Protein 3PMS (pdb70)

Structure (mmCIF, N/CA/C/O backbone):
data_3PMS
#
_entry.id   3PMS
#
_cell.length_a   40.96
_cell.length_b   90.56
_cell.length_c   48.81
_cell.angle_alpha   90.000
_cell.angle_beta   112.300
_cell.angle_gamma   90.000
#
_symmetry.space_group_name_H-M   'P 1 21 1'
#
loop_
_entity.id
_entity.type
_entity.pdbx_description
1 polymer 'Peptide:N-glycosidase F'
2 non-polymer 'SULFATE ION'
3 non-polymer GLYCEROL
4 non-polymer 'ACETATE ION'
5 water water
#
loop_
_atom_site.group_PDB
_atom_site.id
_atom_site.type_symbol
_atom_site.label_atom_id
_atom_site.label_alt_id
_atom_site.label_comp_id
_atom_site.label_asym_id
_atom_site.label_entity_id
_atom_site.label_seq_id
_atom_site.pdbx_PDB_ins_code
_atom_site.Cartn_x
_atom_site.Cartn_y
_atom_site.Cartn_z
_atom_site.occupancy
_atom_site.B_iso_or_equiv
_atom_site.auth_seq_id
_atom_site.auth_comp_id
_atom_site.auth_asym_id
_atom_site.auth_atom_id
_atom_site.pdbx_PDB_model_num
ATOM 1 N N . ASP A 1 7 ? 10.767 21.501 -34.090 1.00 41.33 4 ASP A N 1
ATOM 2 C CA . ASP A 1 7 ? 11.439 20.262 -33.613 1.00 41.11 4 ASP A CA 1
ATOM 3 C C . ASP A 1 7 ? 10.406 19.131 -33.505 1.00 38.81 4 ASP A C 1
ATOM 4 O O . ASP A 1 7 ? 10.592 18.174 -32.742 1.00 41.11 4 ASP A O 1
ATOM 9 N N . ASN A 1 8 ? 9.308 19.302 -34.235 1.00 35.06 5 ASN A N 1
ATOM 10 C CA . ASN A 1 8 ? 8.277 18.277 -34.425 1.00 31.63 5 ASN A CA 1
ATOM 11 C C . ASN A 1 8 ? 7.256 18.227 -33.290 1.00 26.63 5 ASN A C 1
ATOM 12 O O . ASN A 1 8 ? 6.373 17.384 -33.342 1.00 22.52 5 ASN A O 1
ATOM 17 N N . THR A 1 9 ? 7.359 19.134 -32.308 1.00 23.77 6 THR A N 1
ATOM 18 C CA . THR A 1 9 ? 6.461 19.106 -31.118 1.00 22.06 6 THR A CA 1
ATOM 19 C C . THR A 1 9 ? 5.710 20.443 -30.980 1.00 22.27 6 THR A C 1
ATOM 20 O O . THR A 1 9 ? 6.273 21.550 -31.195 1.00 23.47 6 THR A O 1
ATOM 24 N N . VAL A 1 10 ? 4.424 20.353 -30.696 1.00 17.85 7 VAL A N 1
ATOM 25 C CA . VAL A 1 10 ? 3.610 21.516 -30.415 1.00 18.26 7 VAL A CA 1
ATOM 26 C C . VAL A 1 10 ? 3.101 21.334 -28.975 1.00 17.59 7 VAL A C 1
ATOM 27 O O . VAL A 1 10 ? 2.663 20.236 -28.579 1.00 18.50 7 VAL A O 1
ATOM 31 N N . ASN A 1 11 ? 3.076 22.416 -28.215 1.00 14.79 8 ASN A N 1
ATOM 32 C CA . ASN A 1 11 ? 2.587 22.410 -26.841 1.00 15.52 8 ASN A CA 1
ATOM 33 C C . ASN A 1 11 ? 1.290 23.186 -26.754 1.00 15.76 8 ASN A C 1
ATOM 34 O O . ASN A 1 11 ? 1.187 24.323 -27.232 1.00 17.20 8 ASN A O 1
ATOM 39 N N . ILE A 1 12 ? 0.272 22.559 -26.150 1.00 13.69 9 ILE A N 1
ATOM 40 C CA . ILE A 1 12 ? -1.031 23.171 -26.005 1.00 12.30 9 ILE A CA 1
ATOM 41 C C . ILE A 1 12 ? -1.301 23.370 -24.516 1.00 13.40 9 ILE A C 1
ATOM 42 O O . ILE A 1 12 ? -1.449 22.398 -23.763 1.00 13.19 9 ILE A O 1
ATOM 47 N N . LYS A 1 13 ? -1.401 24.623 -24.104 1.00 11.56 10 LYS A N 1
ATOM 48 C CA . LYS A 1 13 ? -1.809 24.960 -22.728 1.00 12.76 10 LYS A CA 1
ATOM 49 C C . LYS A 1 13 ? -3.303 24.898 -22.613 1.00 10.14 10 LYS A C 1
ATOM 50 O O . LYS A 1 13 ? -4.039 25.440 -23.466 1.00 13.18 10 LYS A O 1
ATOM 56 N N . THR A 1 14 ? -3.800 24.217 -21.584 1.00 9.90 11 THR A N 1
ATOM 57 C CA . THR A 1 14 ? -5.219 24.118 -21.351 1.00 9.46 11 THR A CA 1
ATOM 58 C C . THR A 1 14 ? -5.578 24.674 -20.005 1.00 11.93 11 THR A C 1
ATOM 59 O O . THR A 1 14 ? -5.334 25.849 -19.769 1.00 10.62 11 THR A O 1
ATOM 63 N N . PHE A 1 15 ? -5.993 23.847 -19.057 1.00 11.41 12 PHE A N 1
ATOM 64 C CA . PHE A 1 15 ? -6.380 24.387 -17.769 1.00 11.35 12 PHE A CA 1
ATOM 65 C C . PHE A 1 15 ? -5.208 25.158 -17.175 1.00 10.80 12 PHE A C 1
ATOM 66 O O . PHE A 1 15 ? -4.076 24.721 -17.265 1.00 10.99 12 PHE A O 1
ATOM 74 N N . ASP A 1 16 ? -5.493 26.302 -16.510 1.00 12.41 13 ASP A N 1
ATOM 75 C CA . 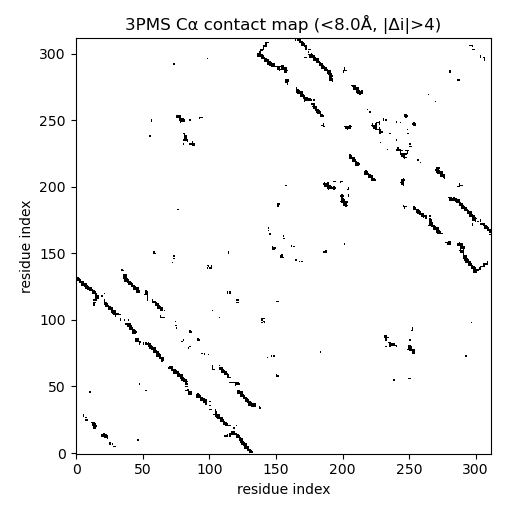ASP A 1 16 ? -4.431 27.111 -15.921 1.00 15.12 13 ASP A CA 1
ATOM 76 C C . ASP A 1 16 ? -4.963 27.687 -14.635 1.00 15.91 13 ASP A C 1
ATOM 77 O O . ASP A 1 16 ? -5.977 28.424 -14.614 1.00 17.14 13 ASP A O 1
ATOM 82 N N . LYS A 1 17 ? -4.367 27.213 -13.557 1.00 16.03 14 LYS A N 1
ATOM 83 C CA . LYS A 1 17 ? -4.769 27.586 -12.206 1.00 19.74 14 LYS A CA 1
ATOM 84 C C . LYS A 1 17 ? -6.251 27.312 -11.933 1.00 18.16 14 LYS A C 1
ATOM 85 O O . LYS A 1 17 ? -6.992 28.159 -11.392 1.00 19.33 14 LYS A O 1
ATOM 91 N N . VAL A 1 18 ? -6.743 26.150 -12.352 1.00 15.00 15 VAL A N 1
ATOM 92 C CA . VAL A 1 18 ? -8.126 25.798 -12.131 1.00 13.18 15 VAL A CA 1
ATOM 93 C C . VAL A 1 18 ? -8.244 25.091 -10.784 1.00 15.29 15 VAL A C 1
ATOM 94 O O . VAL A 1 18 ? -7.290 24.432 -10.338 1.00 14.37 15 VAL A O 1
ATOM 98 N N . LYS A 1 19 ? -9.325 25.335 -10.082 1.00 15.19 16 LYS A N 1
ATOM 99 C CA . LYS A 1 19 ? -9.470 24.793 -8.718 1.00 17.56 16 LYS A CA 1
ATOM 100 C C . LYS A 1 19 ? -10.612 23.767 -8.675 1.00 18.53 16 LYS A C 1
ATOM 101 O O . LYS A 1 19 ? -11.677 23.935 -9.306 1.00 23.77 16 LYS A O 1
ATOM 107 N N . ASN A 1 20 ? -10.323 22.611 -8.083 1.00 15.60 17 ASN A N 1
ATOM 108 C CA . ASN A 1 20 ? -11.325 21.656 -7.728 1.00 14.36 17 ASN A CA 1
ATOM 109 C C . ASN A 1 20 ? -11.441 21.683 -6.203 1.00 14.55 17 ASN A C 1
ATOM 110 O O . ASN A 1 20 ? -10.448 21.651 -5.516 1.00 16.18 17 ASN A O 1
ATOM 115 N N . ALA A 1 21 ? -12.634 21.948 -5.742 1.00 15.27 18 ALA A N 1
ATOM 116 C CA . ALA A 1 21 ? -12.859 22.184 -4.261 1.00 16.53 18 ALA A CA 1
ATOM 117 C C . ALA A 1 21 ? -14.269 21.821 -3.883 1.00 18.45 18 ALA A C 1
ATOM 118 O O . ALA A 1 21 ? -15.110 21.505 -4.696 1.00 19.03 18 ALA A O 1
ATOM 120 N N . PHE A 1 22 ? -14.525 21.788 -2.571 1.00 22.73 19 PHE A N 1
ATOM 121 C CA . PHE A 1 22 ? -15.826 21.325 -2.129 1.00 25.25 19 PHE A CA 1
ATOM 122 C C . PHE A 1 22 ? -16.357 22.378 -1.153 1.00 28.17 19 PHE A C 1
ATOM 123 O O . PHE A 1 22 ? -15.627 22.811 -0.265 1.00 29.03 19 PHE A O 1
ATOM 131 N N . GLY A 1 23 ? -17.541 22.871 -1.454 1.00 31.35 20 GLY A N 1
ATOM 132 C CA . GLY A 1 23 ? -18.143 23.921 -0.640 1.00 35.09 20 GLY A CA 1
ATOM 133 C C . GLY A 1 23 ? -19.158 24.713 -1.414 1.00 36.48 20 GLY A C 1
ATOM 134 O O . GLY A 1 23 ? -19.431 24.450 -2.588 1.00 38.03 20 GLY A O 1
ATOM 135 N N . ASP A 1 24 ? -19.749 25.691 -0.742 1.00 39.47 21 ASP A N 1
ATOM 136 C CA . ASP A 1 24 ? -20.811 26.436 -1.343 1.00 39.49 21 ASP A CA 1
ATOM 137 C C . ASP A 1 24 ? -20.208 27.286 -2.441 1.00 39.31 21 ASP A C 1
ATOM 138 O O . ASP A 1 24 ? -19.216 27.985 -2.227 1.00 38.89 21 ASP A O 1
ATOM 143 N N . GLY A 1 25 ? -20.773 27.174 -3.638 1.00 38.45 22 GLY A N 1
ATOM 144 C CA . GLY A 1 25 ? -20.260 27.924 -4.791 1.00 38.36 22 GLY A CA 1
ATOM 145 C C . GLY A 1 25 ? -18.939 27.399 -5.352 1.00 36.98 22 GLY A C 1
ATOM 146 O O . GLY A 1 25 ? -18.299 28.088 -6.163 1.00 36.44 22 GLY A O 1
ATOM 147 N N . LEU A 1 26 ? -18.484 26.247 -4.831 1.00 36.44 23 LEU A N 1
ATOM 148 C CA . LEU A 1 26 ? -17.264 25.563 -5.328 1.00 32.35 23 LEU A CA 1
ATOM 149 C C . LEU A 1 26 ? -17.656 24.260 -6.033 1.00 30.17 23 LEU A C 1
ATOM 150 O O . LEU A 1 26 ? -18.714 23.711 -5.778 1.00 28.09 23 LEU A O 1
ATOM 155 N N . SER A 1 27 ? -16.766 23.717 -6.883 1.00 25.70 24 SER A N 1
ATOM 156 C CA . SER A 1 27 ? -17.101 22.479 -7.597 1.00 21.06 24 SER A CA 1
ATOM 157 C C . SER A 1 27 ? -15.881 21.552 -7.662 1.00 17.22 24 SER A C 1
ATOM 158 O O . SER A 1 27 ? -14.771 22.007 -7.779 1.00 16.87 24 SER A O 1
ATOM 161 N N . GLN A 1 28 ? -16.140 20.276 -7.447 1.00 15.60 25 GLN A N 1
ATOM 162 C CA . GLN A 1 28 ? -15.082 19.280 -7.431 1.00 16.12 25 GLN A CA 1
ATOM 163 C C . GLN A 1 28 ? -14.541 19.109 -8.862 1.00 14.48 25 GLN A C 1
ATOM 164 O O . GLN A 1 28 ? -13.469 18.531 -9.054 1.00 12.21 25 GLN A O 1
ATOM 170 N N . SER A 1 29 ? -15.308 19.486 -9.845 1.00 13.39 26 SER A N 1
ATOM 171 C CA . SER A 1 29 ? -14.838 19.420 -11.220 1.00 14.86 26 SER A CA 1
ATOM 172 C C . SER A 1 29 ? -14.814 20.774 -11.903 1.00 16.37 26 SER A C 1
ATOM 173 O O . SER A 1 29 ? -15.610 21.659 -11.576 1.00 15.42 26 SER A O 1
ATOM 176 N N . ALA A 1 30 ? -13.930 20.897 -12.890 1.00 12.19 27 ALA A N 1
ATOM 177 C CA . ALA A 1 30 ? -13.814 22.099 -13.714 1.00 12.31 27 ALA A CA 1
ATOM 178 C C . ALA A 1 30 ? -13.855 21.652 -15.175 1.00 13.76 27 ALA A C 1
ATOM 179 O O . ALA A 1 30 ? -13.203 20.654 -15.525 1.00 11.73 27 ALA A O 1
ATOM 181 N N . GLU A 1 31 ? -14.425 22.474 -16.047 1.00 13.34 28 GLU A N 1
ATOM 182 C CA . GLU A 1 31 ? -14.510 22.225 -17.449 1.00 12.93 28 GLU A CA 1
ATOM 183 C C . GLU A 1 31 ? -14.017 23.431 -18.232 1.00 14.41 28 GLU A C 1
ATOM 184 O O . GLU A 1 31 ? -14.032 24.586 -17.777 1.00 13.49 28 GLU A O 1
ATOM 190 N N . GLY A 1 32 ? -13.529 23.157 -19.411 1.00 11.00 29 GLY A N 1
ATOM 191 C CA . GLY A 1 32 ? -13.109 24.205 -20.326 1.00 12.92 29 GLY A CA 1
ATOM 192 C C . GLY A 1 32 ? -13.095 23.713 -21.755 1.00 12.69 29 GLY A C 1
ATOM 193 O O . GLY A 1 32 ? -13.196 22.523 -22.020 1.00 13.41 29 GLY A O 1
ATOM 194 N N . THR A 1 33 ? -13.063 24.654 -22.690 1.00 10.31 30 THR A N 1
ATOM 195 C CA . THR A 1 33 ? -12.983 24.366 -24.112 1.00 12.36 30 THR A CA 1
ATOM 196 C C . THR A 1 33 ? -11.724 24.968 -24.692 1.00 10.69 30 THR A C 1
ATOM 197 O O . THR A 1 33 ? -11.463 26.174 -24.614 1.00 9.96 30 THR A O 1
ATOM 201 N N . PHE A 1 34 ? -10.877 24.108 -25.268 1.00 8.98 31 PHE A N 1
ATOM 202 C CA . PHE A 1 34 ? -9.516 24.441 -25.628 1.00 10.05 31 PHE A CA 1
ATOM 203 C C . PHE A 1 34 ? -9.229 24.117 -27.076 1.00 11.20 31 PHE A C 1
ATOM 204 O O . PHE A 1 34 ? -9.677 23.076 -27.585 1.00 10.50 31 PHE A O 1
ATOM 212 N N . THR A 1 35 ? -8.488 24.997 -27.737 1.00 11.98 32 THR A N 1
ATOM 213 C CA . THR A 1 35 ? -8.124 24.786 -29.126 1.00 11.73 32 THR A CA 1
ATOM 214 C C . THR A 1 35 ? -6.943 23.870 -29.310 1.00 10.83 32 THR A C 1
ATOM 215 O O . THR A 1 35 ? -5.804 24.218 -28.994 1.00 12.69 32 THR A O 1
ATOM 219 N N . PHE A 1 36 ? -7.209 22.691 -29.929 1.00 11.32 33 PHE A N 1
ATOM 220 C CA . PHE A 1 36 ? -6.183 21.784 -30.401 1.00 11.47 33 PHE A CA 1
ATOM 221 C C . PHE A 1 36 ? -6.106 21.934 -31.911 1.00 13.43 33 PHE A C 1
ATOM 222 O O . PHE A 1 36 ? -7.155 22.230 -32.545 1.00 12.03 33 PHE A O 1
ATOM 230 N N . PRO A 1 37 ? -4.904 21.621 -32.463 1.00 12.35 34 PRO A N 1
ATOM 231 C CA . PRO A 1 37 ? -4.791 21.610 -33.950 1.00 12.12 34 PRO A CA 1
ATOM 232 C C . PRO A 1 37 ? -5.820 20.670 -34.563 1.00 14.39 34 PRO A C 1
ATOM 233 O O . PRO A 1 37 ? -6.235 19.687 -33.953 1.00 13.54 34 PRO A O 1
ATOM 237 N N . ALA A 1 38 ? -6.325 20.995 -35.753 1.00 14.72 35 ALA A N 1
ATOM 238 C CA . ALA A 1 38 ? -7.388 20.207 -36.357 1.00 16.49 35 ALA A CA 1
ATOM 239 C C . ALA A 1 38 ? -6.894 18.846 -36.886 1.00 16.03 35 ALA A C 1
ATOM 240 O O . ALA A 1 38 ? -7.577 17.862 -36.803 1.00 20.84 35 ALA A O 1
ATOM 242 N N . ASP A 1 39 ? -5.728 18.834 -37.498 1.00 13.89 36 ASP A N 1
ATOM 243 C CA . ASP A 1 39 ? -5.255 17.624 -38.229 1.00 15.00 36 ASP A CA 1
ATOM 244 C C . ASP A 1 39 ? -4.381 16.770 -37.266 1.00 11.87 36 ASP A C 1
ATOM 245 O O . ASP A 1 39 ? -3.326 17.190 -36.778 1.00 13.97 36 ASP A O 1
ATOM 250 N N . VAL A 1 40 ? -4.860 15.537 -37.005 1.00 13.63 37 VAL A N 1
ATOM 251 C CA . VAL A 1 40 ? -4.122 14.562 -36.246 1.00 11.74 37 VAL A CA 1
ATOM 252 C C . VAL A 1 40 ? -3.576 13.395 -37.039 1.00 11.08 37 VAL A C 1
ATOM 253 O O . VAL A 1 40 ? -3.043 12.472 -36.447 1.00 11.90 37 VAL A O 1
ATOM 257 N N . THR A 1 41 ? -3.581 13.505 -38.377 1.00 12.89 38 THR A N 1
ATOM 258 C CA . THR A 1 41 ? -3.130 12.403 -39.222 1.00 12.53 38 THR A CA 1
ATOM 259 C C . THR A 1 41 ? -1.639 12.086 -39.052 1.00 13.99 38 THR A C 1
ATOM 260 O O . THR A 1 41 ? -1.212 10.970 -39.332 1.00 17.94 38 THR A O 1
ATOM 264 N N . ALA A 1 42 ? -0.811 13.049 -38.621 1.00 13.48 39 ALA A N 1
ATOM 265 C CA . ALA A 1 42 ? 0.620 12.825 -38.445 1.00 12.24 39 ALA A CA 1
ATOM 266 C C . ALA A 1 42 ? 1.023 12.814 -36.996 1.00 12.54 39 ALA A C 1
ATOM 267 O O . ALA A 1 42 ? 2.183 12.883 -36.681 1.00 13.63 39 ALA A O 1
ATOM 269 N N . VAL A 1 43 ? 0.033 12.737 -36.081 1.00 11.47 40 VAL A N 1
ATOM 270 C CA . VAL A 1 43 ? 0.369 12.639 -34.666 1.00 11.25 40 VAL A CA 1
ATOM 271 C C . VAL A 1 43 ? 0.923 11.253 -34.337 1.00 11.37 40 VAL A C 1
ATOM 272 O O . VAL A 1 43 ? 0.237 10.246 -34.488 1.00 12.66 40 VAL A O 1
ATOM 276 N N . LYS A 1 44 ? 2.112 11.226 -33.750 1.00 11.12 41 LYS A N 1
ATOM 277 C CA A LYS A 1 44 ? 2.735 10.011 -33.214 0.20 11.73 41 LYS A CA 1
ATOM 278 C CA B LYS A 1 44 ? 2.700 10.011 -33.216 0.80 12.39 41 LYS A CA 1
ATOM 279 C C . LYS A 1 44 ? 2.409 9.809 -31.717 1.00 11.30 41 LYS A C 1
ATOM 280 O O . LYS A 1 44 ? 2.197 8.688 -31.232 1.00 11.80 41 LYS A O 1
ATOM 291 N N . THR A 1 45 ? 2.508 10.880 -30.955 1.00 11.75 42 THR A N 1
ATOM 292 C CA . THR A 1 45 ? 2.405 10.776 -29.498 1.00 10.12 42 THR A CA 1
ATOM 293 C C . THR A 1 45 ? 1.700 12.059 -29.010 1.00 10.30 42 THR A C 1
ATOM 294 O O . THR A 1 45 ? 1.954 13.159 -29.525 1.00 10.49 42 THR A O 1
ATOM 298 N N . ILE A 1 46 ? 0.852 11.936 -27.998 1.00 8.48 43 ILE A N 1
ATOM 299 C CA . ILE A 1 46 ? 0.373 13.071 -27.205 1.00 8.95 43 ILE A CA 1
ATOM 300 C C . ILE A 1 46 ? 0.609 12.746 -25.730 1.00 9.08 43 ILE A C 1
ATOM 301 O O . ILE A 1 46 ? 0.170 11.685 -25.229 1.00 9.78 43 ILE A O 1
ATOM 306 N N . LYS A 1 47 ? 1.369 13.613 -25.071 1.00 10.00 44 LYS A N 1
ATOM 307 C CA . LYS A 1 47 ? 1.641 13.481 -23.632 1.00 9.35 44 LYS A CA 1
ATOM 308 C C . LYS A 1 47 ? 0.893 14.593 -22.896 1.00 11.23 44 LYS A C 1
ATOM 309 O O . LYS A 1 47 ? 0.931 15.742 -23.308 1.00 12.34 44 LYS A O 1
ATOM 315 N N . MET A 1 48 ? 0.137 14.209 -21.885 1.00 8.90 45 MET A N 1
ATOM 316 C CA . MET A 1 48 ? -0.573 15.136 -21.013 1.00 9.26 45 MET A CA 1
ATOM 317 C C . MET A 1 48 ? 0.271 15.323 -19.774 1.00 9.83 45 MET A C 1
ATOM 318 O O . MET A 1 48 ? 0.717 14.346 -19.146 1.00 9.43 45 MET A O 1
ATOM 323 N N . PHE A 1 49 ? 0.421 16.575 -19.339 1.00 10.42 46 PHE A N 1
ATOM 324 C CA . PHE A 1 49 ? 1.129 16.887 -18.117 1.00 9.87 46 PHE A CA 1
ATOM 325 C C . PHE A 1 49 ? 0.271 17.653 -17.158 1.00 9.93 46 PHE A C 1
ATOM 326 O O . PHE A 1 49 ? -0.432 18.616 -17.517 1.00 10.45 46 PHE A O 1
ATOM 334 N N . ILE A 1 50 ? 0.176 17.138 -15.922 1.00 8.98 47 ILE A N 1
ATOM 335 C CA . ILE A 1 50 ? -0.707 17.688 -14.873 1.00 9.16 47 ILE A CA 1
ATOM 336 C C . ILE A 1 50 ? 0.178 18.267 -13.759 1.00 10.99 47 ILE A C 1
ATOM 337 O O . ILE A 1 50 ? 0.878 17.537 -13.077 1.00 12.70 47 ILE A O 1
ATOM 342 N N . LYS A 1 51 ? 0.171 19.585 -13.645 1.00 10.97 48 LYS A N 1
ATOM 343 C CA . LYS A 1 51 ? 0.846 20.285 -12.520 1.00 11.70 48 LYS A CA 1
ATOM 344 C C . LYS A 1 51 ? -0.150 20.644 -11.458 1.00 11.91 48 LYS A C 1
ATOM 345 O O . LYS A 1 51 ? -1.270 21.135 -11.712 1.00 13.20 48 LYS A O 1
ATOM 351 N N . ASN A 1 52 ? 0.207 20.312 -10.214 1.00 13.27 49 ASN A N 1
ATOM 352 C CA . ASN A 1 52 ? -0.617 20.643 -9.061 1.00 13.99 49 ASN A CA 1
ATOM 353 C C . ASN A 1 52 ? 0.168 21.612 -8.199 1.00 16.30 49 ASN A C 1
ATOM 354 O O . ASN A 1 52 ? 1.250 21.252 -7.682 1.00 15.31 49 ASN A O 1
ATOM 359 N N . GLU A 1 53 ? -0.339 22.851 -8.126 1.00 19.57 50 GLU A N 1
ATOM 360 C CA . GLU A 1 53 ? 0.301 23.920 -7.370 1.00 18.77 50 GLU A CA 1
ATOM 361 C C . GLU A 1 53 ? -0.295 23.945 -5.995 1.00 18.63 50 GLU A C 1
ATOM 362 O O . GLU A 1 53 ? -1.472 24.239 -5.848 1.00 18.22 50 GLU A O 1
ATOM 368 N N . CYS A 1 54 ? 0.529 23.619 -4.996 1.00 20.57 51 CYS A N 1
ATOM 369 C CA . CYS A 1 54 ? 0.099 23.576 -3.586 1.00 22.76 51 CYS A CA 1
ATOM 370 C C . CYS A 1 54 ? 1.199 24.187 -2.682 1.00 24.28 51 CYS A C 1
ATOM 371 O O . CYS A 1 54 ? 1.876 23.493 -1.928 1.00 25.26 51 CYS A O 1
ATOM 374 N N . PRO A 1 55 ? 1.411 25.502 -2.788 1.00 25.00 52 PRO A N 1
ATOM 375 C CA . PRO A 1 55 ? 2.389 26.124 -1.896 1.00 26.26 52 PRO A CA 1
ATOM 376 C C . PRO A 1 55 ? 1.874 26.241 -0.451 1.00 25.99 52 PRO A C 1
ATOM 377 O O . PRO A 1 55 ? 0.687 26.456 -0.213 1.00 27.49 52 PRO A O 1
ATOM 381 N N . ASN A 1 56 ? 2.776 26.060 0.499 1.00 27.79 53 ASN A N 1
ATOM 382 C CA . ASN A 1 56 ? 2.537 26.452 1.892 1.00 29.78 53 ASN A CA 1
ATOM 383 C C . ASN A 1 56 ? 1.339 25.756 2.502 1.00 28.95 53 ASN A C 1
ATOM 384 O O . ASN A 1 56 ? 0.589 26.371 3.246 1.00 28.48 53 ASN A O 1
ATOM 389 N N . LYS A 1 57 ? 1.129 24.482 2.158 1.00 28.47 54 LYS A N 1
ATOM 390 C CA . LYS A 1 57 ? 0.016 23.719 2.707 1.00 27.17 54 LYS A CA 1
ATOM 391 C C . LYS A 1 57 ? -1.336 24.389 2.545 1.00 26.32 54 LYS A C 1
ATOM 392 O O . LYS A 1 57 ? -2.214 24.251 3.407 1.00 26.74 54 LYS A O 1
ATOM 398 N N . THR A 1 58 ? -1.574 24.988 1.372 1.00 24.51 55 THR A N 1
ATOM 399 C CA . THR A 1 58 ? -2.794 25.701 1.087 1.00 25.77 55 THR A CA 1
ATOM 400 C C . THR A 1 58 ? -3.869 24.816 0.412 1.00 25.38 55 THR A C 1
ATOM 401 O O . THR A 1 58 ? -4.978 25.253 0.135 1.00 28.50 55 THR A O 1
ATOM 405 N N . CYS A 1 59 ? -3.554 23.530 0.223 1.00 23.17 56 CYS A N 1
ATOM 406 C CA . CYS A 1 59 ? -4.490 22.620 -0.421 1.00 20.36 56 CYS A CA 1
ATOM 407 C C . CYS A 1 59 ? -4.972 21.541 0.526 1.00 20.37 56 CYS A C 1
ATOM 408 O O . CYS A 1 59 ? -4.382 21.326 1.608 1.00 22.48 56 CYS A O 1
ATOM 411 N N . ASP A 1 60 ? -6.018 20.851 0.111 1.00 19.53 57 ASP A N 1
ATOM 412 C CA . ASP A 1 60 ? -6.534 19.662 0.787 1.00 16.92 57 ASP A CA 1
ATOM 413 C C . ASP A 1 60 ? -5.401 18.653 0.855 1.00 18.15 57 ASP A C 1
ATOM 414 O O . ASP A 1 60 ? -4.995 18.090 -0.181 1.00 17.52 57 ASP A O 1
ATOM 419 N N . GLU A 1 61 ? -4.916 18.343 2.056 1.00 17.33 58 GLU A N 1
ATOM 420 C CA . GLU A 1 61 ? -3.688 17.669 2.180 1.00 16.86 58 GLU A CA 1
ATOM 421 C C . GLU A 1 61 ? -3.746 16.158 1.930 1.00 14.62 58 GLU A C 1
ATOM 422 O O . GLU A 1 61 ? -2.701 15.538 1.883 1.00 15.98 58 GLU A O 1
ATOM 428 N N . TRP A 1 62 ? -4.943 15.619 1.774 1.00 15.49 59 TRP A N 1
ATOM 429 C CA . TRP A 1 62 ? -5.111 14.190 1.598 1.00 16.98 59 TRP A CA 1
ATOM 430 C C . TRP A 1 62 ? -4.718 13.762 0.179 1.00 15.37 59 TRP A C 1
ATOM 431 O O . TRP A 1 62 ? -4.586 14.590 -0.756 1.00 14.77 59 TRP A O 1
ATOM 442 N N . ASP A 1 63 ? -4.453 12.469 0.063 1.00 14.94 60 ASP A N 1
ATOM 443 C CA . ASP A 1 63 ? -4.160 11.847 -1.243 1.00 15.15 60 ASP A CA 1
ATOM 444 C C . ASP A 1 63 ? -5.467 11.473 -1.939 1.00 15.17 60 ASP A C 1
ATOM 445 O O . ASP A 1 63 ? -6.074 10.453 -1.629 1.00 17.92 60 ASP A O 1
ATOM 450 N N . ARG A 1 64 ? -5.947 12.349 -2.817 1.00 11.66 61 ARG A N 1
ATOM 451 C CA . ARG A 1 64 ? -7.265 12.253 -3.384 1.00 12.39 61 ARG A CA 1
ATOM 452 C C . ARG A 1 64 ? -7.223 11.667 -4.810 1.00 9.93 61 ARG A C 1
ATOM 453 O O . ARG A 1 64 ? -6.357 11.974 -5.605 1.00 10.26 61 ARG A O 1
ATOM 461 N N . TYR A 1 65 ? -8.214 10.857 -5.077 1.00 10.52 62 TYR A N 1
ATOM 462 C CA . TYR A 1 65 ? -8.514 10.415 -6.460 1.00 9.74 62 TYR A CA 1
ATOM 463 C C . TYR A 1 65 ? -8.735 11.625 -7.333 1.00 10.88 62 TYR A C 1
ATOM 464 O O . TYR A 1 65 ? -9.505 12.535 -6.970 1.00 9.91 62 TYR A O 1
ATOM 473 N N . ALA A 1 66 ? -8.208 11.588 -8.553 1.00 8.94 63 ALA A N 1
ATOM 474 C CA . ALA A 1 66 ? -8.423 12.681 -9.488 1.00 8.72 63 ALA A CA 1
ATOM 475 C C . ALA A 1 66 ? -8.332 12.146 -10.904 1.00 8.41 63 ALA A C 1
ATOM 476 O O . ALA A 1 66 ? -7.644 11.180 -11.162 1.00 8.42 63 ALA A O 1
ATOM 478 N N . ASN A 1 67 ? -9.066 12.790 -11.820 1.00 8.70 64 ASN A N 1
ATOM 479 C CA . ASN A 1 67 ? -9.033 12.361 -13.213 1.00 8.40 64 ASN A CA 1
ATOM 480 C C . ASN A 1 67 ? -9.381 13.449 -14.212 1.00 8.75 64 ASN A C 1
ATOM 481 O O . ASN A 1 67 ? -9.882 14.526 -1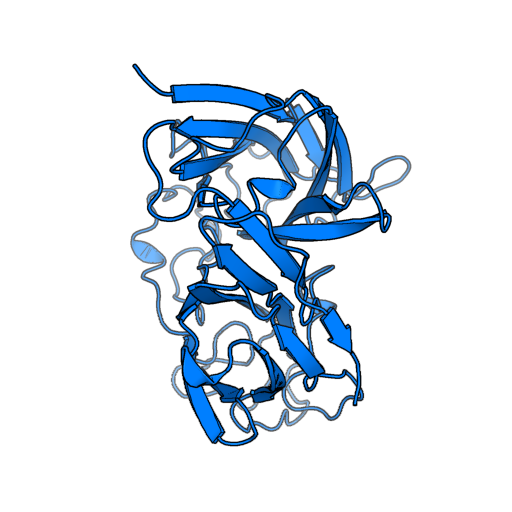3.825 1.00 8.57 64 ASN A O 1
ATOM 486 N N . VAL A 1 68 ? -8.967 13.220 -15.458 1.00 7.96 65 VAL A N 1
ATOM 487 C CA . VAL A 1 68 ? -9.163 14.148 -16.585 1.00 7.02 65 VAL A CA 1
ATOM 488 C C . VAL A 1 68 ? -9.953 13.442 -17.665 1.00 7.63 65 VAL A C 1
ATOM 489 O O . VAL A 1 68 ? -9.712 12.271 -17.969 1.00 8.13 65 VAL A O 1
ATOM 493 N N . TYR A 1 69 ? -10.915 14.151 -18.216 1.00 8.24 66 TYR A N 1
ATOM 494 C CA . TYR A 1 69 ? -11.803 13.629 -19.303 1.00 9.11 66 TYR A CA 1
ATOM 495 C C . TYR A 1 69 ? -11.760 14.551 -20.554 1.00 8.82 66 TYR A C 1
ATOM 496 O O . TYR A 1 69 ? -11.484 15.766 -20.424 1.00 9.26 66 TYR A O 1
ATOM 505 N N . VAL A 1 70 ? -12.043 13.938 -21.722 1.00 8.12 67 VAL A N 1
ATOM 506 C CA . VAL A 1 70 ? -12.315 14.616 -23.008 1.00 8.26 67 VAL A CA 1
ATOM 507 C C . VAL A 1 70 ? -13.726 14.289 -23.361 1.00 9.75 67 VAL A C 1
ATOM 508 O O . VAL A 1 70 ? -14.207 13.141 -23.143 1.00 9.61 67 VAL A O 1
ATOM 512 N N . LYS A 1 71 ? -14.423 15.277 -23.903 1.00 9.39 68 LYS A N 1
ATOM 513 C CA . LYS A 1 71 ? -15.813 15.077 -24.348 1.00 9.61 68 LYS A CA 1
ATOM 514 C C . LYS A 1 71 ? -15.892 14.679 -25.790 1.00 9.64 68 LYS A C 1
ATOM 515 O O . LYS A 1 71 ? -15.325 15.349 -26.631 1.00 12.16 68 LYS A O 1
ATOM 521 N N . ASN A 1 72 ? -16.635 13.616 -26.100 1.00 11.29 69 ASN A N 1
ATOM 522 C CA . ASN A 1 72 ? -16.985 13.230 -27.462 1.00 14.10 69 ASN A CA 1
ATOM 523 C C . ASN A 1 72 ? -18.008 14.261 -28.012 1.00 14.55 69 ASN A C 1
ATOM 524 O O . ASN A 1 72 ? -19.032 14.507 -27.388 1.00 15.66 69 ASN A O 1
ATOM 529 N N . LYS A 1 73 ? -17.608 14.902 -29.096 1.00 16.76 70 LYS A N 1
ATOM 530 C CA . LYS A 1 73 ? -18.237 16.127 -29.622 1.00 19.15 70 LYS A CA 1
ATOM 531 C C . LYS A 1 73 ? -19.604 15.731 -30.144 1.00 21.95 70 LYS A C 1
ATOM 532 O O . LYS A 1 73 ? -20.500 16.560 -30.141 1.00 23.49 70 LYS A O 1
ATOM 538 N N . THR A 1 74 ? -19.790 14.476 -30.552 1.00 21.15 71 THR A N 1
ATOM 539 C CA . THR A 1 74 ? -21.096 14.071 -31.108 1.00 24.31 71 THR A CA 1
ATOM 540 C C . THR A 1 74 ? -22.057 13.455 -30.091 1.00 23.95 71 THR A C 1
ATOM 541 O O . THR A 1 74 ? -23.236 13.719 -30.180 1.00 22.96 71 THR A O 1
ATOM 545 N N . THR A 1 75 ? -21.567 12.625 -29.146 1.00 20.09 72 THR A N 1
ATOM 546 C CA . THR A 1 75 ? -22.407 11.947 -28.184 1.00 20.09 72 THR A CA 1
ATOM 547 C C . THR A 1 75 ? -22.579 12.723 -26.866 1.00 18.53 72 THR A C 1
ATOM 548 O O . THR A 1 75 ? -23.481 12.438 -26.057 1.00 21.42 72 THR A O 1
ATOM 552 N N . GLY A 1 76 ? -21.665 13.665 -26.621 1.00 17.24 73 GLY A N 1
ATOM 553 C CA . GLY A 1 76 ? -21.643 14.397 -25.378 1.00 16.75 73 GLY A CA 1
ATOM 554 C C . GLY A 1 76 ? -21.026 13.655 -24.204 1.00 16.12 73 GLY A C 1
ATOM 555 O O . GLY A 1 76 ? -20.997 14.193 -23.100 1.00 16.37 73 GLY A O 1
ATOM 556 N N . GLU A 1 77 ? -20.565 12.420 -24.410 1.00 14.51 74 GLU A N 1
ATOM 557 C CA . GLU A 1 77 ? -20.070 11.602 -23.301 1.00 13.75 74 GLU A CA 1
ATOM 558 C C . GLU A 1 77 ? -18.622 12.021 -22.952 1.00 11.58 74 GLU A C 1
ATOM 559 O O . GLU A 1 77 ? -17.816 12.279 -23.836 1.00 11.87 74 GLU A O 1
ATOM 565 N N . TRP A 1 78 ? -18.347 11.989 -21.668 1.00 11.74 75 TRP A N 1
ATOM 566 C CA . TRP A 1 78 ? -16.997 12.233 -21.106 1.00 9.66 75 TRP A CA 1
ATOM 567 C C . TRP A 1 78 ? -16.246 10.919 -21.116 1.00 9.56 75 TRP A C 1
ATOM 568 O O . TRP A 1 78 ? -16.754 9.925 -20.600 1.00 11.93 75 TRP A O 1
ATOM 579 N N . TYR A 1 79 ? -15.016 10.956 -21.640 1.00 8.97 76 TYR A N 1
ATOM 580 C CA . TYR A 1 79 ? -14.092 9.806 -21.634 1.00 8.31 76 TYR A CA 1
ATOM 581 C C . TYR A 1 79 ? -12.914 10.113 -20.737 1.00 6.52 76 TYR A C 1
ATOM 582 O O . TYR A 1 79 ? -12.171 11.083 -20.967 1.00 8.11 76 TYR A O 1
ATOM 591 N N . GLU A 1 80 ? -12.654 9.200 -19.817 1.00 7.45 77 GLU A N 1
ATOM 592 C CA . GLU A 1 80 ? -11.502 9.391 -18.905 1.00 6.94 77 GLU A CA 1
ATOM 593 C C . GLU A 1 80 ? -10.209 9.127 -19.646 1.00 8.44 77 GLU A C 1
ATOM 594 O O . GLU A 1 80 ? -9.980 7.995 -20.101 1.00 8.52 77 GLU A O 1
ATOM 600 N N . ILE A 1 81 ? -9.358 10.133 -19.773 1.00 6.91 78 ILE A N 1
ATOM 601 C CA . ILE A 1 81 ? -8.104 9.983 -20.489 1.00 7.18 78 ILE A CA 1
ATOM 602 C C . ILE A 1 81 ? -6.897 9.736 -19.567 1.00 7.44 78 ILE A C 1
ATOM 603 O O . ILE A 1 81 ? -5.831 9.284 -20.007 1.00 7.77 78 ILE A O 1
ATOM 608 N N . GLY A 1 82 ? -7.027 10.085 -18.294 1.00 7.42 79 GLY A N 1
ATOM 609 C CA . GLY A 1 82 ? -5.951 9.912 -17.316 1.00 7.47 79 GLY A CA 1
ATOM 610 C C . GLY A 1 82 ? -6.487 10.000 -15.871 1.00 7.04 79 GLY A C 1
ATOM 611 O O . GLY A 1 82 ? -7.504 10.696 -15.641 1.00 8.46 79 GLY A O 1
ATOM 612 N N . ARG A 1 83 ? -5.831 9.265 -14.980 1.00 7.95 80 ARG A N 1
ATOM 613 C CA . ARG A 1 83 ? -6.211 9.236 -13.585 1.00 7.09 80 ARG A CA 1
ATOM 614 C C . ARG A 1 83 ? -4.948 9.357 -12.752 1.00 8.41 80 ARG A C 1
ATOM 615 O O . ARG A 1 83 ? -3.944 8.744 -13.085 1.00 9.16 80 ARG A O 1
ATOM 623 N N . PHE A 1 84 ? -5.061 10.008 -11.590 1.00 9.57 81 PHE A N 1
ATOM 624 C CA . PHE A 1 84 ? -3.947 10.087 -10.692 1.00 8.26 81 PHE A CA 1
ATOM 625 C C . PHE A 1 84 ? -4.445 10.229 -9.272 1.00 8.06 81 PHE A C 1
ATOM 626 O O . PHE A 1 84 ? -5.623 10.435 -9.078 1.00 8.67 81 PHE A O 1
ATOM 634 N N . ILE A 1 85 ? -3.537 10.047 -8.318 1.00 9.15 82 ILE A N 1
ATOM 635 C CA . ILE A 1 85 ? -3.813 10.276 -6.896 1.00 10.03 82 ILE A CA 1
ATOM 636 C C . ILE A 1 85 ? -2.946 11.434 -6.450 1.00 8.98 82 ILE A C 1
ATOM 637 O O . ILE A 1 85 ? -1.768 11.442 -6.731 1.00 8.84 82 ILE A O 1
ATOM 642 N N . THR A 1 86 ? -3.536 12.479 -5.883 1.00 10.69 83 THR A N 1
ATOM 643 C CA . THR A 1 86 ? -2.682 13.612 -5.466 1.00 10.51 83 THR A CA 1
ATOM 644 C C . THR A 1 86 ? -1.696 13.157 -4.424 1.00 11.00 83 THR A C 1
ATOM 645 O O . THR A 1 86 ? -1.989 12.225 -3.650 1.00 11.13 83 THR A O 1
ATOM 649 N N . PRO A 1 87 ? -0.555 13.842 -4.369 1.00 11.07 84 PRO A N 1
ATOM 650 C CA . PRO A 1 87 ? 0.358 13.618 -3.240 1.00 10.27 84 PRO A CA 1
ATOM 651 C C . PRO A 1 87 ? -0.309 14.073 -1.960 1.00 12.39 84 PRO A C 1
ATOM 652 O O . PRO A 1 87 ? -1.191 14.893 -1.959 1.00 14.46 84 PRO A O 1
ATOM 656 N N . TYR A 1 88 ? 0.157 13.542 -0.821 1.00 12.61 85 TYR A N 1
ATOM 657 C CA . TYR A 1 88 ? -0.195 14.172 0.446 1.00 12.65 85 TYR A CA 1
ATOM 658 C C . TYR A 1 88 ? 0.578 15.492 0.612 1.00 9.88 85 TYR A C 1
ATOM 659 O O . TYR A 1 88 ? 1.762 15.600 0.214 1.00 12.69 85 TYR A O 1
ATOM 668 N N . TRP A 1 89 ? -0.143 16.430 1.198 1.00 16.13 86 TRP A N 1
ATOM 669 C CA . TRP A 1 89 ? 0.427 17.725 1.711 1.00 17.03 86 TRP A CA 1
ATOM 670 C C . TRP A 1 89 ? 0.927 18.715 0.656 1.00 16.78 86 TRP A C 1
ATOM 671 O O . TRP A 1 89 ? 0.771 19.941 0.870 1.00 20.32 86 TRP A O 1
ATOM 682 N N . VAL A 1 90 ? 1.642 18.219 -0.353 1.00 16.28 87 VAL A N 1
ATOM 683 C CA . VAL A 1 90 ? 2.350 19.021 -1.335 1.00 15.22 87 VAL A CA 1
ATOM 684 C C . VAL A 1 90 ? 1.714 18.791 -2.734 1.00 15.55 87 VAL A C 1
ATOM 685 O O . VAL A 1 90 ? 0.851 17.922 -2.893 1.00 15.03 87 VAL A O 1
ATOM 689 N N . GLY A 1 91 ? 2.128 19.616 -3.693 1.00 15.60 88 GLY A N 1
ATOM 690 C CA . GLY A 1 91 ? 1.815 19.411 -5.115 1.00 14.60 88 GLY A CA 1
ATOM 691 C C . GLY A 1 91 ? 2.888 18.654 -5.854 1.00 13.60 88 GLY A C 1
ATOM 692 O O . GLY A 1 91 ? 3.651 17.861 -5.281 1.00 15.04 88 GLY A O 1
ATOM 693 N N . THR A 1 92 ? 3.054 18.893 -7.171 1.00 11.10 89 THR A N 1
ATOM 694 C CA . THR A 1 92 ? 3.925 18.116 -8.023 1.00 13.31 89 THR A CA 1
ATOM 695 C C . THR A 1 92 ? 5.238 18.825 -8.302 1.00 14.92 89 THR A C 1
ATOM 696 O O . THR A 1 92 ? 5.967 18.487 -9.239 1.00 15.97 89 THR A O 1
ATOM 700 N N . GLU A 1 93 ? 5.537 19.828 -7.463 1.00 17.22 90 GLU A N 1
ATOM 701 C CA A GLU A 1 93 ? 6.599 20.749 -7.765 0.50 18.30 90 GLU A CA 1
ATOM 702 C CA B GLU A 1 93 ? 6.636 20.740 -7.761 0.50 18.59 90 GLU A CA 1
ATOM 703 C C . GLU A 1 93 ? 7.962 20.027 -7.894 1.00 18.07 90 GLU A C 1
ATOM 704 O O . GLU A 1 93 ? 8.860 20.487 -8.608 1.00 21.18 90 GLU A O 1
ATOM 715 N N . LYS A 1 94 ? 8.123 18.865 -7.230 1.00 17.45 91 LYS A N 1
ATOM 716 C CA . LYS A 1 94 ? 9.334 18.073 -7.431 1.00 19.43 91 LYS A CA 1
ATOM 717 C C . LYS A 1 94 ? 9.507 17.581 -8.861 1.00 19.45 91 LYS A C 1
ATOM 718 O O . LYS A 1 94 ? 10.613 17.173 -9.268 1.00 21.12 91 LYS A O 1
ATOM 724 N N . LEU A 1 95 ? 8.389 17.548 -9.626 1.00 17.77 92 LEU A N 1
ATOM 725 C CA . LEU A 1 95 ? 8.436 17.286 -11.062 1.00 18.47 92 LEU A CA 1
ATOM 726 C C . LEU A 1 95 ? 8.235 18.632 -11.802 1.00 20.89 92 LEU A C 1
ATOM 727 O O . LEU A 1 95 ? 7.134 19.126 -11.887 1.00 22.32 92 LEU A O 1
ATOM 732 N N . PRO A 1 96 ? 9.268 19.099 -12.498 1.00 24.56 93 PRO A N 1
ATOM 733 C CA . PRO A 1 96 ? 9.124 20.409 -13.097 1.00 25.21 93 PRO A CA 1
ATOM 734 C C . PRO A 1 96 ? 7.986 20.490 -14.123 1.00 24.25 93 PRO A C 1
ATOM 735 O O . PRO A 1 96 ? 7.322 21.536 -14.225 1.00 23.89 93 PRO A O 1
ATOM 739 N N . ARG A 1 97 ? 7.726 19.385 -14.824 1.00 20.03 94 ARG A N 1
ATOM 740 C CA . ARG A 1 97 ? 6.655 19.433 -15.832 1.00 18.27 94 ARG A CA 1
ATOM 741 C C . ARG A 1 97 ? 5.334 18.874 -15.353 1.00 17.09 94 ARG A C 1
ATOM 742 O O . ARG A 1 97 ? 4.316 19.001 -16.037 1.00 16.53 94 ARG A O 1
ATOM 750 N N . GLY A 1 98 ? 5.317 18.332 -14.154 1.00 15.50 95 GLY A N 1
ATOM 751 C CA . GLY A 1 98 ? 4.113 17.677 -13.618 1.00 14.23 95 GLY A CA 1
ATOM 752 C C . GLY A 1 98 ? 4.069 16.169 -13.865 1.00 13.04 95 GLY A C 1
ATOM 753 O O . GLY A 1 98 ? 4.983 15.519 -14.471 1.00 13.12 95 GLY A O 1
ATOM 754 N N . LEU A 1 99 ? 2.931 15.625 -13.498 1.00 10.94 96 LEU A N 1
ATOM 755 C CA . LEU A 1 99 ? 2.647 14.205 -13.729 1.00 12.00 96 LEU A CA 1
ATOM 756 C C . LEU A 1 99 ? 2.334 13.985 -15.192 1.00 12.22 96 LEU A C 1
ATOM 757 O O . LEU A 1 99 ? 1.530 14.707 -15.741 1.00 13.84 96 LEU A O 1
ATOM 762 N N . GLU A 1 100 ? 2.919 12.951 -15.785 1.00 10.88 97 GLU A N 1
ATOM 763 C CA . GLU A 1 100 ? 2.829 12.687 -17.213 1.00 10.01 97 GLU A CA 1
ATOM 764 C C . GLU A 1 100 ? 2.020 11.437 -17.497 1.00 10.53 97 GLU A C 1
ATOM 765 O O . GLU A 1 100 ? 2.267 10.366 -16.967 1.00 10.36 97 GLU A O 1
ATOM 771 N N . ILE A 1 101 ? 1.063 11.583 -18.395 1.00 8.81 98 ILE A N 1
ATOM 772 C CA . ILE A 1 101 ? 0.175 10.465 -18.844 1.00 8.28 98 ILE A CA 1
ATOM 773 C C . ILE A 1 101 ? 0.107 10.538 -20.402 1.00 9.34 98 ILE A C 1
ATOM 774 O O . ILE A 1 101 ? -0.292 11.556 -20.969 1.00 9.56 98 ILE A O 1
ATOM 779 N N . ASP A 1 102 ? 0.372 9.424 -21.052 1.00 8.42 99 ASP A N 1
ATOM 780 C CA . ASP A 1 102 ? 0.270 9.355 -22.490 1.00 7.71 99 ASP A CA 1
ATOM 781 C C . ASP A 1 102 ? -1.231 9.237 -22.841 1.00 7.89 99 ASP A C 1
ATOM 782 O O . ASP A 1 102 ? -1.928 8.327 -22.331 1.00 9.43 99 ASP A O 1
ATOM 787 N N . VAL A 1 103 ? -1.703 10.143 -23.671 1.00 8.25 100 VAL A N 1
ATOM 788 C CA . VAL A 1 103 ? -3.106 10.179 -24.117 1.00 7.90 100 VAL A CA 1
ATOM 789 C C . VAL A 1 103 ? -3.244 10.093 -25.666 1.00 8.87 100 VAL A C 1
ATOM 790 O O . VAL A 1 103 ? -4.306 10.437 -26.226 1.00 8.54 100 VAL A O 1
ATOM 794 N N . THR A 1 104 ? -2.209 9.538 -26.292 1.00 8.76 101 THR A N 1
ATOM 795 C CA . THR A 1 104 ? -2.178 9.350 -27.764 1.00 8.34 101 THR A CA 1
ATOM 796 C C . THR A 1 104 ? -3.419 8.595 -28.223 1.00 8.36 101 THR A C 1
ATOM 797 O O . THR A 1 104 ? -4.001 8.882 -29.278 1.00 8.16 101 THR A O 1
ATOM 801 N N . ASP A 1 105 ? -3.860 7.613 -27.445 1.00 7.76 102 ASP A N 1
ATOM 802 C CA . ASP A 1 105 ? -5.065 6.876 -27.800 1.00 8.17 102 ASP A CA 1
ATOM 803 C C . ASP A 1 105 ? -6.275 7.704 -28.087 1.00 7.82 102 ASP A C 1
ATOM 804 O O . ASP A 1 105 ? -7.205 7.251 -28.778 1.00 9.61 102 ASP A O 1
ATOM 809 N N . PHE A 1 106 ? -6.341 8.920 -27.490 1.00 8.17 103 PHE A N 1
ATOM 810 C CA . PHE A 1 106 ? -7.437 9.824 -27.725 1.00 8.62 103 PHE A CA 1
ATOM 811 C C . PHE A 1 106 ? -7.189 10.923 -28.744 1.00 8.58 103 PHE A C 1
ATOM 812 O O . PHE A 1 106 ? -7.952 11.892 -28.800 1.00 8.63 103 PHE A O 1
ATOM 820 N N . LYS A 1 107 ? -6.163 10.766 -29.565 1.00 7.79 104 LYS A N 1
ATOM 821 C CA . LYS A 1 107 ? -5.789 11.839 -30.513 1.00 10.25 104 LYS A CA 1
ATOM 822 C C . LYS A 1 107 ? -7.004 12.160 -31.394 1.00 8.48 104 LYS A C 1
ATOM 823 O O . LYS A 1 107 ? -7.147 13.312 -31.839 1.00 10.18 104 LYS A O 1
ATOM 829 N N . SER A 1 108 ? -7.846 11.189 -31.752 1.00 8.77 105 SER A N 1
ATOM 830 C CA . SER A 1 108 ? -9.018 11.526 -32.563 1.00 9.78 105 SER A CA 1
ATOM 831 C C . SER A 1 108 ? -10.027 12.477 -31.958 1.00 11.53 105 SER A C 1
ATOM 832 O O . SER A 1 108 ? -10.781 13.187 -32.662 1.00 13.36 105 SER A O 1
ATOM 835 N N . LEU A 1 109 ? -9.978 12.585 -30.643 1.00 9.74 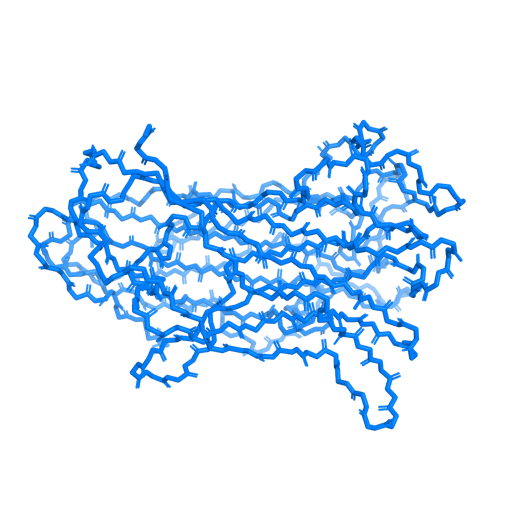106 LEU A N 1
ATOM 836 C CA . LEU A 1 109 ? -10.844 13.469 -29.887 1.00 9.99 106 LEU A CA 1
ATOM 837 C C . LEU A 1 109 ? -10.112 14.755 -29.508 1.00 10.70 106 LEU A C 1
ATOM 838 O O . LEU A 1 109 ? -10.770 15.689 -29.024 1.00 12.77 106 LEU A O 1
ATOM 843 N N . LEU A 1 110 ? -8.803 14.777 -29.548 1.00 9.88 107 LEU A N 1
ATOM 844 C CA . LEU A 1 110 ? -8.011 15.966 -29.122 1.00 9.50 107 LEU A CA 1
ATOM 845 C C . LEU A 1 110 ? -7.609 16.756 -30.394 1.00 9.06 107 LEU A C 1
ATOM 846 O O . LEU A 1 110 ? -6.475 16.808 -30.828 1.00 12.37 107 LEU A O 1
ATOM 851 N N . SER A 1 111 ? -8.665 17.340 -30.976 1.00 10.42 108 SER A N 1
ATOM 852 C CA . SER A 1 111 ? -8.643 17.915 -32.313 1.00 11.23 108 SER A CA 1
ATOM 853 C C . SER A 1 111 ? -9.688 19.034 -32.398 1.00 9.61 108 SER A C 1
ATOM 854 O O . SER A 1 111 ? -10.823 18.799 -32.072 1.00 11.53 108 SER A O 1
ATOM 857 N N . GLY A 1 112 ? -9.262 20.216 -32.851 1.00 11.90 109 GLY A N 1
ATOM 858 C CA . GLY A 1 112 ? -10.134 21.352 -32.891 1.00 11.58 109 GLY A CA 1
ATOM 859 C C . GLY A 1 112 ? -10.515 21.797 -31.467 1.00 12.82 109 GLY A C 1
ATOM 860 O O . GLY A 1 112 ? -9.834 21.463 -30.497 1.00 11.75 109 GLY A O 1
ATOM 861 N N . ASN A 1 113 ? -11.604 22.565 -31.358 1.00 13.97 110 ASN A N 1
ATOM 862 C CA . ASN A 1 113 ? -12.046 23.074 -30.080 1.00 13.17 110 ASN A CA 1
ATOM 863 C C . ASN A 1 113 ? -12.675 21.984 -29.304 1.00 15.28 110 ASN A C 1
ATOM 864 O O . ASN A 1 113 ? -13.687 21.387 -29.725 1.00 17.84 110 ASN A O 1
ATOM 869 N N . THR A 1 114 ? -12.013 21.631 -28.183 1.00 12.28 111 THR A N 1
ATOM 870 C CA . THR A 1 114 ? -12.254 20.362 -27.495 1.00 11.77 111 THR A CA 1
ATOM 871 C C . THR A 1 114 ? -12.574 20.649 -26.022 1.00 11.08 111 THR A C 1
ATOM 872 O O . THR A 1 114 ? -11.802 21.387 -25.386 1.00 11.24 111 THR A O 1
ATOM 876 N N . GLU A 1 115 ? -13.605 20.005 -25.496 1.00 11.50 112 GLU A N 1
ATOM 877 C CA . GLU A 1 115 ? -14.019 20.168 -24.089 1.00 10.59 112 GLU A CA 1
ATOM 878 C C . GLU A 1 115 ? -13.251 19.129 -23.256 1.00 11.26 112 GLU A C 1
ATOM 879 O O . GLU A 1 115 ? -13.249 17.933 -23.583 1.00 9.74 112 GLU A O 1
ATOM 885 N N . LEU A 1 116 ? -12.637 19.620 -22.155 1.00 9.57 113 LEU A N 1
ATOM 886 C CA . LEU A 1 116 ? -11.951 18.812 -21.132 1.00 10.36 113 LEU A CA 1
ATOM 887 C C . LEU A 1 116 ? -12.579 19.049 -19.779 1.00 10.65 113 LEU A C 1
ATOM 888 O O . LEU A 1 116 ? -13.186 20.100 -19.527 1.00 10.52 113 LEU A O 1
ATOM 893 N N . LYS A 1 117 ? -12.405 18.082 -18.877 1.00 9.30 114 LYS A N 1
ATOM 894 C CA . LYS A 1 117 ? -12.884 18.175 -17.500 1.00 11.03 114 LYS A CA 1
ATOM 895 C C . LYS A 1 117 ? -11.817 17.629 -16.586 1.00 10.59 114 LYS A C 1
ATOM 896 O O . LYS A 1 117 ? -11.203 16.581 -16.860 1.00 9.83 114 LYS A O 1
ATOM 902 N N . ILE A 1 118 ? -11.534 18.330 -15.491 1.00 9.26 115 ILE A N 1
ATOM 903 C CA . ILE A 1 118 ? -10.646 17.790 -14.456 1.00 9.48 115 ILE A CA 1
ATOM 904 C C . ILE A 1 118 ? -11.385 17.746 -13.124 1.00 10.82 115 ILE A C 1
ATOM 905 O O . ILE A 1 118 ? -12.121 18.714 -12.806 1.00 9.91 115 ILE A O 1
ATOM 910 N N . TYR A 1 119 ? -11.308 16.611 -12.450 1.00 9.52 116 TYR A N 1
ATOM 911 C CA . TYR A 1 119 ? -12.043 16.332 -11.208 1.00 10.67 116 TYR A CA 1
ATOM 912 C C . TYR A 1 119 ? -11.093 15.847 -10.147 1.00 10.24 116 TYR A C 1
ATOM 913 O O . TYR A 1 119 ? -10.130 15.104 -10.395 1.00 9.83 116 TYR A O 1
ATOM 922 N N . THR A 1 120 ? -11.394 16.276 -8.887 1.00 10.60 117 THR A N 1
ATOM 923 C CA . THR A 1 120 ? -10.682 15.773 -7.698 1.00 9.91 117 THR A CA 1
ATOM 924 C C . THR A 1 120 ? -11.714 15.440 -6.651 1.00 12.38 117 THR A C 1
ATOM 925 O O . THR A 1 120 ? -12.643 16.243 -6.387 1.00 13.43 117 THR A O 1
ATOM 929 N N . GLU A 1 121 ? -11.564 14.263 -6.054 1.00 12.53 118 GLU A N 1
ATOM 930 C CA . GLU A 1 121 ? -12.483 13.798 -4.992 1.00 13.02 118 GLU A CA 1
ATOM 931 C C . GLU A 1 121 ? -12.081 14.500 -3.686 1.00 13.69 118 GLU A C 1
ATOM 932 O O . GLU A 1 121 ? -11.605 13.883 -2.728 1.00 15.39 118 GLU A O 1
ATOM 938 N N . THR A 1 122 ? -12.171 15.823 -3.712 1.00 16.77 119 THR A N 1
ATOM 939 C CA . THR A 1 122 ? -11.690 16.669 -2.599 1.00 18.62 119 THR A CA 1
ATOM 940 C C . THR A 1 122 ? -12.909 17.026 -1.793 1.00 19.29 119 THR A C 1
ATOM 941 O O . THR A 1 122 ? -13.991 17.318 -2.343 1.00 17.71 119 THR A O 1
ATOM 945 N N . TRP A 1 123 ? -12.732 16.992 -0.453 1.00 24.08 120 TRP A N 1
ATOM 946 C CA . TRP A 1 123 ? -13.843 17.272 0.442 1.00 24.34 120 TRP A CA 1
ATOM 947 C C . TRP A 1 123 ? -13.613 18.530 1.308 1.00 26.54 120 TRP A C 1
ATOM 948 O O . TRP A 1 123 ? -14.161 18.657 2.409 1.00 27.21 120 TRP A O 1
ATOM 959 N N . LEU A 1 124 ? -12.802 19.448 0.813 1.00 25.04 121 LEU A N 1
ATOM 960 C CA . LEU A 1 124 ? -12.381 20.627 1.581 1.00 24.21 121 LEU A CA 1
ATOM 961 C C . LEU A 1 124 ? -12.454 21.838 0.656 1.00 25.19 121 LEU A C 1
ATOM 962 O O . LEU A 1 124 ? -12.269 21.711 -0.564 1.00 22.43 121 LEU A O 1
ATOM 967 N N . ALA A 1 125 ? -12.813 23.021 1.185 1.00 22.45 122 ALA A N 1
ATOM 968 C CA . ALA A 1 125 ? -12.797 24.212 0.361 1.00 22.97 122 ALA A CA 1
ATOM 969 C C . ALA A 1 125 ? -11.406 24.517 -0.191 1.00 22.39 122 ALA A C 1
ATOM 970 O O . ALA A 1 125 ? -11.284 25.164 -1.253 1.00 21.66 122 ALA A O 1
ATOM 972 N N . LYS A 1 126 ? -10.344 24.147 0.535 1.00 21.19 123 LYS A N 1
ATOM 973 C CA . LYS A 1 126 ? -8.985 24.448 0.117 1.00 21.58 123 LYS A CA 1
ATOM 974 C C . LYS A 1 126 ? -8.708 23.737 -1.243 1.00 21.19 123 LYS A C 1
ATOM 975 O O . LYS A 1 126 ? -7.925 24.220 -2.041 1.00 22.79 123 LYS A O 1
ATOM 981 N N . GLY A 1 127 ? -9.295 22.560 -1.412 1.00 18.38 124 GLY A N 1
ATOM 982 C CA . GLY A 1 127 ? -9.195 21.805 -2.681 1.00 17.89 124 GLY A CA 1
ATOM 983 C C . GLY A 1 127 ? -7.809 21.578 -3.204 1.00 16.98 124 GLY A C 1
ATOM 984 O O . GLY A 1 127 ? -6.835 21.442 -2.482 1.00 15.71 124 GLY A O 1
ATOM 985 N N . ARG A 1 128 ? -7.725 21.475 -4.534 1.00 15.24 125 ARG A N 1
ATOM 986 C CA . ARG A 1 128 ? -6.494 21.325 -5.284 1.00 13.45 125 ARG A CA 1
ATOM 987 C C . ARG A 1 128 ? -6.592 22.204 -6.541 1.00 13.00 125 ARG A C 1
ATOM 988 O O . ARG A 1 128 ? -7.699 22.366 -7.119 1.00 15.22 125 ARG A O 1
ATOM 996 N N . GLU A 1 129 ? -5.462 22.697 -6.939 1.00 13.66 126 GLU A N 1
ATOM 997 C CA . GLU A 1 129 ? -5.335 23.632 -8.079 1.00 12.69 126 GLU A CA 1
ATOM 998 C C . GLU A 1 129 ? -4.388 23.088 -9.107 1.00 14.03 126 GLU A C 1
ATOM 999 O O . GLU A 1 129 ? -3.295 22.551 -8.782 1.00 12.42 126 GLU A O 1
ATOM 1005 N N . TYR A 1 130 ? -4.778 23.158 -10.402 1.00 11.72 127 TYR A N 1
ATOM 1006 C CA . TYR A 1 130 ? -4.002 22.481 -11.450 1.00 11.38 127 TYR A CA 1
ATOM 1007 C C . TYR A 1 130 ? -3.735 23.329 -12.649 1.00 9.29 127 TYR A C 1
ATOM 1008 O O . TYR A 1 130 ? -4.582 24.223 -12.946 1.00 11.64 127 TYR A O 1
ATOM 1017 N N . SER A 1 131 ? -2.682 23.004 -13.396 1.00 11.10 128 SER A N 1
ATOM 1018 C CA . SER A 1 131 ? -2.480 23.499 -14.769 1.00 10.76 128 SER A CA 1
ATOM 1019 C C . SER A 1 131 ? -2.185 22.248 -15.583 1.00 12.09 128 SER A C 1
ATOM 1020 O O . SER A 1 131 ? -1.483 21.337 -15.115 1.00 12.56 128 SER A O 1
ATOM 1023 N N . VAL A 1 132 ? -2.783 22.143 -16.773 1.00 10.05 129 VAL A N 1
ATOM 1024 C CA . VAL A 1 132 ? -2.640 20.949 -17.606 1.00 10.22 129 VAL A CA 1
ATOM 1025 C C . VAL A 1 132 ? -2.208 21.367 -19.019 1.00 10.45 129 VAL A C 1
ATOM 1026 O O . VAL A 1 132 ? -2.784 22.259 -19.622 1.00 11.08 129 VAL A O 1
ATOM 1030 N N . ASP A 1 133 ? -1.191 20.716 -19.539 1.00 9.19 130 ASP A N 1
ATOM 1031 C CA . ASP A 1 133 ? -0.728 21.001 -20.882 1.00 8.64 130 ASP A CA 1
ATOM 1032 C C . ASP A 1 133 ? -0.436 19.722 -21.627 1.00 10.77 130 ASP A C 1
ATOM 1033 O O . ASP A 1 133 ? -0.304 18.688 -21.005 1.00 10.43 130 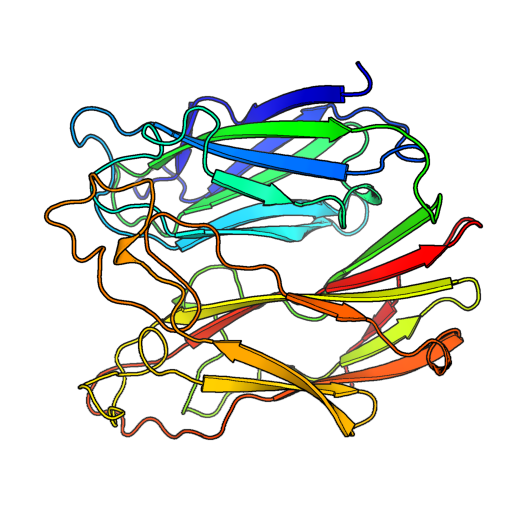ASP A O 1
ATOM 1038 N N . PHE A 1 134 ? -0.374 19.807 -22.954 1.00 9.82 131 PHE A N 1
ATOM 1039 C CA . PHE A 1 134 ? -0.224 18.658 -23.819 1.00 9.74 131 PHE A CA 1
ATOM 1040 C C . PHE A 1 134 ? 0.909 18.909 -24.800 1.00 11.98 131 PHE A C 1
ATOM 1041 O O . PHE A 1 134 ? 0.940 19.964 -25.445 1.00 13.49 131 PHE A O 1
ATOM 1049 N N . ASP A 1 135 ? 1.799 17.943 -24.915 1.00 10.55 132 ASP A N 1
ATOM 1050 C CA . ASP A 1 135 ? 2.806 17.920 -25.977 1.00 11.71 132 ASP A CA 1
ATOM 1051 C C . ASP A 1 135 ? 2.274 17.005 -27.075 1.00 12.54 132 ASP A C 1
ATOM 1052 O O . ASP A 1 135 ? 1.980 15.776 -26.832 1.00 13.09 132 ASP A O 1
ATOM 1057 N N . ILE A 1 136 ? 2.200 17.555 -28.287 1.00 12.35 133 ILE A N 1
ATOM 1058 C CA . ILE A 1 136 ? 1.797 16.759 -29.483 1.00 11.67 133 ILE A CA 1
ATOM 1059 C C . ILE A 1 136 ? 3.047 16.587 -30.330 1.00 14.09 133 ILE A C 1
ATOM 1060 O O . ILE A 1 136 ? 3.664 17.588 -30.712 1.00 14.24 133 ILE A O 1
ATOM 1065 N N . VAL A 1 137 ? 3.440 15.349 -30.557 1.00 11.20 134 VAL A N 1
ATOM 1066 C CA . VAL A 1 137 ? 4.673 15.003 -31.283 1.00 13.72 134 VAL A CA 1
ATOM 1067 C C . VAL A 1 137 ? 4.245 14.443 -32.626 1.00 13.29 134 VAL A C 1
ATOM 1068 O O . VAL A 1 137 ? 3.460 13.494 -32.715 1.00 13.46 134 VAL A O 1
ATOM 1072 N N . TYR A 1 138 ? 4.683 15.119 -33.692 1.00 14.28 135 TYR A N 1
ATOM 1073 C CA . TYR A 1 138 ? 4.323 14.772 -35.046 1.00 13.14 135 TYR A CA 1
ATOM 1074 C C . TYR A 1 138 ? 5.424 13.894 -35.691 1.00 14.68 135 TYR A C 1
ATOM 1075 O O . TYR A 1 138 ? 6.629 13.971 -35.333 1.00 16.44 135 TYR A O 1
ATOM 1084 N N . GLY A 1 139 ? 4.979 13.009 -36.570 1.00 15.55 136 GLY A N 1
ATOM 1085 C CA . GLY A 1 139 ? 5.924 12.223 -37.409 1.00 17.42 136 GLY A CA 1
ATOM 1086 C C . GLY A 1 139 ? 5.101 11.354 -38.311 1.00 16.96 136 GLY A C 1
ATOM 1087 O O . GLY A 1 139 ? 4.190 11.853 -38.934 1.00 19.76 136 GLY A O 1
ATOM 1088 N N . THR A 1 140 ? 5.359 10.042 -38.285 1.00 20.03 137 THR A N 1
ATOM 1089 C CA . THR A 1 140 ? 4.721 9.069 -39.166 1.00 19.77 137 THR A CA 1
ATOM 1090 C C . THR A 1 140 ? 4.272 7.876 -38.314 1.00 19.53 137 THR A C 1
ATOM 1091 O O . THR A 1 140 ? 5.021 6.919 -38.062 1.00 19.91 137 THR A O 1
ATOM 1095 N N . PRO A 1 141 ? 3.031 7.959 -37.792 1.00 17.34 138 PRO A N 1
ATOM 1096 C CA . PRO A 1 141 ? 2.518 6.829 -37.093 1.00 16.08 138 PRO A CA 1
ATOM 1097 C C . PRO A 1 141 ? 2.423 5.647 -38.024 1.00 14.28 138 PRO A C 1
ATOM 1098 O O . PRO A 1 141 ? 2.239 5.793 -39.246 1.00 16.23 138 PRO A O 1
ATOM 1102 N N . ASP A 1 142 ? 2.419 4.478 -37.424 1.00 13.32 139 ASP A N 1
ATOM 1103 C CA . ASP A 1 142 ? 2.225 3.281 -38.233 1.00 10.84 139 ASP A CA 1
ATOM 1104 C C . ASP A 1 142 ? 0.831 3.271 -38.882 1.00 12.28 139 ASP A C 1
ATOM 1105 O O . ASP A 1 142 ? 0.642 2.660 -39.945 1.00 12.72 139 ASP A O 1
ATOM 1110 N N . TYR A 1 143 ? -0.161 3.881 -38.222 1.00 11.77 140 TYR A N 1
ATOM 1111 C CA . TYR A 1 143 ? -1.554 3.931 -38.719 1.00 11.11 140 TYR A CA 1
ATOM 1112 C C . TYR A 1 143 ? -2.056 5.366 -38.722 1.00 14.10 140 TYR A C 1
ATOM 1113 O O . TYR A 1 143 ? -2.058 6.060 -37.695 1.00 15.01 140 TYR A O 1
ATOM 1122 N N . LYS A 1 144 ? -2.438 5.841 -39.887 1.00 12.59 141 LYS A N 1
ATOM 1123 C CA . LYS A 1 144 ? -2.854 7.241 -40.051 1.00 12.54 141 LYS A CA 1
ATOM 1124 C C . LYS A 1 144 ? -4.131 7.614 -39.271 1.00 13.98 141 LYS A C 1
ATOM 1125 O O . LYS A 1 144 ? -4.308 8.763 -38.814 1.00 13.77 141 LYS A O 1
ATOM 1131 N N . TYR A 1 145 ? -5.006 6.634 -39.076 1.00 11.11 142 TYR A N 1
ATOM 1132 C CA . TYR A 1 145 ? -6.336 6.840 -38.531 1.00 10.27 142 TYR A CA 1
ATOM 1133 C C . TYR A 1 145 ? -6.556 5.998 -37.285 1.00 9.96 142 TYR A C 1
ATOM 1134 O O . TYR A 1 145 ? -6.180 4.826 -37.214 1.00 12.33 142 TYR A O 1
ATOM 1143 N N . SER A 1 146 ? -7.255 6.590 -36.314 1.00 12.32 143 SER A N 1
ATOM 1144 C CA . SER A 1 146 ? -7.594 5.890 -35.092 1.00 11.75 143 SER A CA 1
ATOM 1145 C C . SER A 1 146 ? -8.985 6.282 -34.627 1.00 10.68 143 SER A C 1
ATOM 1146 O O . SER A 1 146 ? -9.503 7.366 -34.961 1.00 12.17 143 SER A O 1
ATOM 1149 N N . ALA A 1 147 ? -9.609 5.425 -33.829 1.00 9.24 144 ALA A N 1
ATOM 1150 C CA . ALA A 1 147 ? -10.898 5.718 -33.203 1.00 8.91 144 ALA A CA 1
ATOM 1151 C C . ALA A 1 147 ? -10.974 4.974 -31.908 1.00 10.27 144 ALA A C 1
ATOM 1152 O O . ALA A 1 147 ? -10.322 3.955 -31.741 1.00 11.00 144 ALA A O 1
ATOM 1154 N N . VAL A 1 148 ? -11.610 5.604 -30.940 1.00 9.79 145 VAL A N 1
ATOM 1155 C CA . VAL A 1 148 ? -11.657 5.103 -29.564 1.00 9.61 145 VAL A CA 1
ATOM 1156 C C . VAL A 1 148 ? -13.030 5.278 -28.961 1.00 9.13 145 VAL A C 1
ATOM 1157 O O . VAL A 1 148 ? -13.667 6.314 -29.156 1.00 11.57 145 VAL A O 1
ATOM 1161 N N . VAL A 1 149 ? -13.512 4.295 -28.237 1.00 8.76 146 VAL A N 1
ATOM 1162 C CA . VAL A 1 149 ? -14.780 4.360 -27.511 1.00 9.33 146 VAL A CA 1
ATOM 1163 C C . VAL A 1 149 ? -14.648 3.615 -26.173 1.00 9.70 146 VAL A C 1
ATOM 1164 O O . VAL A 1 149 ? -13.901 2.657 -26.065 1.00 9.43 146 VAL A O 1
ATOM 1168 N N . PRO A 1 150 ? -15.397 4.034 -25.160 1.00 9.47 147 PRO A N 1
ATOM 1169 C CA . PRO A 1 150 ? -15.409 3.309 -23.911 1.00 10.25 147 PRO A CA 1
ATOM 1170 C C . PRO A 1 150 ? -16.170 1.995 -23.994 1.00 9.37 147 PRO A C 1
ATOM 1171 O O . PRO A 1 150 ? -17.259 1.902 -24.600 1.00 11.70 147 PRO A O 1
ATOM 1175 N N . VAL A 1 151 ? -15.614 1.023 -23.309 1.00 8.81 148 VAL A N 1
ATOM 1176 C CA . VAL A 1 151 ? -16.278 -0.246 -23.060 1.00 9.37 148 VAL A CA 1
ATOM 1177 C C . VAL A 1 151 ? -17.018 -0.226 -21.706 1.00 11.15 148 VAL A C 1
ATOM 1178 O O . VAL A 1 151 ? -18.234 -0.459 -21.622 1.00 12.59 148 VAL A O 1
ATOM 1182 N N . VAL A 1 152 ? -16.303 0.175 -20.648 1.00 9.29 149 VAL A N 1
ATOM 1183 C CA . VAL A 1 152 ? -16.931 0.449 -19.343 1.00 9.87 149 VAL A CA 1
ATOM 1184 C C . VAL A 1 152 ? -16.306 1.684 -18.730 1.00 10.12 149 VAL A C 1
ATOM 1185 O O . VAL A 1 152 ? -15.105 1.914 -18.876 1.00 9.17 149 VAL A O 1
ATOM 1189 N N . GLN A 1 153 ? -17.062 2.435 -17.946 1.00 10.45 150 GLN A N 1
ATOM 1190 C CA . GLN A 1 153 ? -16.521 3.500 -17.110 1.00 9.11 150 GLN A CA 1
ATOM 1191 C C . GLN A 1 153 ? -17.308 3.557 -15.802 1.00 11.35 150 GLN A C 1
ATOM 1192 O O . GLN A 1 153 ? -18.486 3.990 -15.795 1.00 11.74 150 GLN A O 1
ATOM 1198 N N . TYR A 1 154 ? -16.687 3.051 -14.758 1.00 10.97 151 TYR A N 1
ATOM 1199 C CA . TYR A 1 154 ? -17.145 3.134 -13.383 1.00 10.66 151 TYR A CA 1
ATOM 1200 C C . TYR A 1 154 ? -16.069 3.889 -12.611 1.00 7.60 151 TYR A C 1
ATOM 1201 O O . TYR A 1 154 ? -15.220 3.298 -11.935 1.00 10.35 151 TYR A O 1
ATOM 1210 N N . ASN A 1 155 ? -16.059 5.238 -12.785 1.00 9.14 152 ASN A N 1
ATOM 1211 C CA . ASN A 1 155 ? -14.889 6.046 -12.494 1.00 9.68 152 ASN A CA 1
ATOM 1212 C C . ASN A 1 155 ? -15.124 7.468 -12.093 1.00 10.94 152 ASN A C 1
ATOM 1213 O O . ASN A 1 155 ? -14.167 8.254 -12.003 1.00 11.59 152 ASN A O 1
ATOM 1218 N N . LYS A 1 156 ? -16.369 7.824 -11.775 1.00 12.42 153 LYS A N 1
ATOM 1219 C CA . LYS A 1 156 ? -16.652 9.162 -11.385 1.00 13.52 153 LYS A CA 1
ATOM 1220 C C . LYS A 1 156 ? -15.912 9.542 -10.095 1.00 12.11 153 LYS A C 1
ATOM 1221 O O . LYS A 1 156 ? -15.565 10.719 -9.907 1.00 15.26 153 LYS A O 1
ATOM 1227 N N . SER A 1 157 ? -15.702 8.575 -9.192 1.00 11.33 154 SER A N 1
ATOM 1228 C CA . SER A 1 157 ? -14.923 8.774 -7.997 1.00 12.04 154 SER A CA 1
ATOM 1229 C C . SER A 1 157 ? -14.452 7.421 -7.514 1.00 12.53 154 SER A C 1
ATOM 1230 O O . SER A 1 157 ? -14.909 6.404 -8.059 1.00 14.53 154 SER A O 1
ATOM 1233 N N . SER A 1 158 ? -13.615 7.371 -6.491 1.00 13.00 155 SER A N 1
ATOM 1234 C CA . SER A 1 158 ? -13.100 6.103 -5.985 1.00 13.89 155 SER A CA 1
ATOM 1235 C C . SER A 1 158 ? -14.283 5.188 -5.486 1.00 16.66 155 SER A C 1
ATOM 1236 O O . SER A 1 158 ? -14.271 3.961 -5.640 1.00 16.56 155 SER A O 1
ATOM 1239 N N . ILE A 1 159 ? -15.286 5.774 -4.846 1.00 15.73 156 ILE A N 1
ATOM 1240 C CA . ILE A 1 159 ? -16.384 4.955 -4.279 1.00 15.94 156 ILE A CA 1
ATOM 1241 C C . ILE A 1 159 ? -17.530 4.722 -5.251 1.00 16.29 156 ILE A C 1
ATOM 1242 O O . ILE A 1 159 ? -18.482 3.990 -4.963 1.00 18.51 156 ILE A O 1
ATOM 1247 N N . ASP A 1 160 ? -17.409 5.250 -6.477 1.00 15.74 157 ASP A N 1
ATOM 1248 C CA . ASP A 1 160 ? -18.293 4.910 -7.597 1.00 15.82 157 ASP A CA 1
ATOM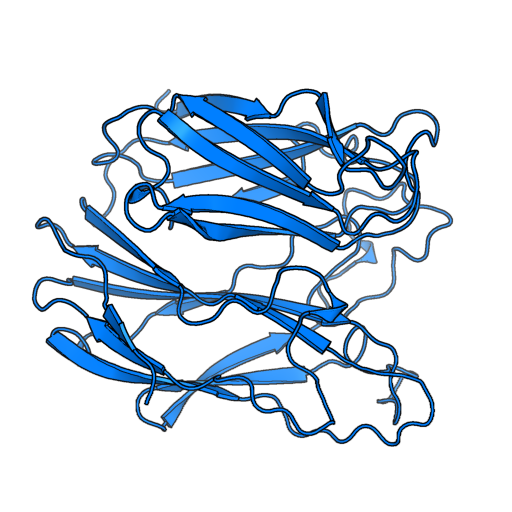 1249 C C . ASP A 1 160 ? -17.759 3.795 -8.488 1.00 14.67 157 ASP A C 1
ATOM 1250 O O . ASP A 1 160 ? -18.300 3.491 -9.533 1.00 18.27 157 ASP A O 1
ATOM 1255 N N . GLY A 1 161 ? -16.643 3.216 -8.048 1.00 13.47 158 GLY A N 1
ATOM 1256 C CA . GLY A 1 161 ? -16.142 2.023 -8.666 1.00 14.71 158 GLY A CA 1
ATOM 1257 C C . GLY A 1 161 ? -17.062 0.848 -8.495 1.00 14.68 158 GLY A C 1
ATOM 1258 O O . GLY A 1 161 ? -18.085 0.912 -7.797 1.00 17.81 158 GLY A O 1
ATOM 1259 N N . VAL A 1 162 ? -16.662 -0.228 -9.117 1.00 12.70 159 VAL A N 1
ATOM 1260 C CA . VAL A 1 162 ? -17.393 -1.505 -8.993 1.00 12.58 159 VAL A CA 1
ATOM 1261 C C . VAL A 1 162 ? -17.216 -2.053 -7.559 1.00 11.30 159 VAL A C 1
ATOM 1262 O O . VAL A 1 162 ? -16.109 -2.215 -7.077 1.00 11.73 159 VAL A O 1
ATOM 1266 N N . PRO A 1 163 ? -18.330 -2.351 -6.845 1.00 12.03 160 PRO A N 1
ATOM 1267 C CA . PRO A 1 163 ? -18.173 -2.993 -5.553 1.00 13.25 160 PRO A CA 1
ATOM 1268 C C . PRO A 1 163 ? -17.375 -4.278 -5.668 1.00 13.11 160 PRO A C 1
ATOM 1269 O O . PRO A 1 163 ? -17.547 -5.067 -6.606 1.00 12.87 160 PRO A O 1
ATOM 1273 N N . TYR A 1 164 ? -16.520 -4.498 -4.697 1.00 11.22 161 TYR A N 1
ATOM 1274 C CA . TYR A 1 164 ? -15.666 -5.679 -4.632 1.00 10.61 161 TYR A CA 1
ATOM 1275 C C . TYR A 1 164 ? -15.971 -6.451 -3.366 1.00 14.09 161 TYR A C 1
ATOM 1276 O O . TYR A 1 164 ? -15.808 -5.923 -2.277 1.00 15.04 161 TYR A O 1
ATOM 1285 N N . GLY A 1 165 ? -16.201 -7.742 -3.549 1.00 14.86 162 GLY A N 1
ATOM 1286 C CA . GLY A 1 165 ? -16.464 -8.632 -2.394 1.00 15.56 162 GLY A CA 1
ATOM 1287 C C . GLY A 1 165 ? -17.917 -8.661 -1.997 1.00 17.23 162 GLY A C 1
ATOM 1288 O O . GLY A 1 165 ? -18.206 -9.277 -0.961 1.00 17.41 162 GLY A O 1
ATOM 1289 N N . LYS A 1 166 ? -18.790 -8.026 -2.775 1.00 18.13 163 LYS A N 1
ATOM 1290 C CA . LYS A 1 166 ? -20.215 -7.791 -2.445 1.00 22.73 163 LYS A CA 1
ATOM 1291 C C . LYS A 1 166 ? -20.822 -7.984 -3.785 1.00 29.51 163 LYS A C 1
ATOM 1292 O O . LYS A 1 166 ? -20.169 -7.625 -4.793 1.00 31.88 163 LYS A O 1
ATOM 1298 N N . ALA A 1 167 ? -22.074 -8.450 -3.823 1.00 32.40 164 ALA A N 1
ATOM 1299 C CA . ALA A 1 167 ? -22.802 -8.562 -5.102 1.00 34.34 164 ALA A CA 1
ATOM 1300 C C . ALA A 1 167 ? -23.195 -7.180 -5.681 1.00 35.44 164 ALA A C 1
ATOM 1301 O O . ALA A 1 167 ? -23.276 -6.168 -4.953 1.00 38.25 164 ALA A O 1
ATOM 1303 N N . HIS A 1 168 ? -23.363 -7.118 -7.009 1.00 37.67 165 HIS A N 1
ATOM 1304 C CA . HIS A 1 168 ? -23.689 -5.846 -7.708 1.00 36.85 165 HIS A CA 1
ATOM 1305 C C . HIS A 1 168 ? -24.278 -6.125 -9.104 1.00 37.48 165 HIS A C 1
ATOM 1306 O O . HIS A 1 168 ? -24.024 -7.184 -9.700 1.00 36.98 165 HIS A O 1
ATOM 1313 N N . THR A 1 169 ? -24.929 -5.122 -9.686 1.00 38.05 166 THR A N 1
ATOM 1314 C CA . THR A 1 169 ? -25.619 -5.346 -10.965 1.00 39.17 166 THR A CA 1
ATOM 1315 C C . THR A 1 169 ? -24.991 -4.535 -12.144 1.00 38.31 166 THR A C 1
ATOM 1316 O O . THR A 1 169 ? -25.647 -4.267 -13.165 1.00 36.90 166 THR A O 1
ATOM 1320 N N . LEU A 1 170 ? -23.730 -4.133 -11.977 1.00 34.81 167 LEU A N 1
ATOM 1321 C CA . LEU A 1 170 ? -22.993 -3.403 -13.024 1.00 33.79 167 LEU A CA 1
ATOM 1322 C C . LEU A 1 170 ? -22.609 -4.334 -14.180 1.00 32.11 167 LEU A C 1
ATOM 1323 O O . LEU A 1 170 ? -22.155 -5.460 -13.933 1.00 34.32 167 LEU A O 1
ATOM 1328 N N . ALA A 1 171 ? -22.810 -3.889 -15.433 1.00 30.68 168 ALA A N 1
ATOM 1329 C CA . ALA A 1 171 ? -22.376 -4.658 -16.633 1.00 28.88 168 ALA A CA 1
ATOM 1330 C C . ALA A 1 171 ? -20.876 -4.611 -16.712 1.00 26.14 168 ALA A C 1
ATOM 1331 O O . ALA A 1 171 ? -20.290 -3.556 -16.973 1.00 27.84 168 ALA A O 1
ATOM 1333 N N . LEU A 1 172 ? -20.294 -5.781 -16.568 1.00 21.86 169 LEU A N 1
ATOM 1334 C CA A LEU A 1 172 ? -18.877 -5.819 -16.971 0.50 18.05 169 LEU A CA 1
ATOM 1335 C CA B LEU A 1 172 ? -18.919 -6.146 -16.637 0.50 15.97 169 LEU A CA 1
ATOM 1336 C C . LEU A 1 172 ? -18.680 -6.840 -18.016 1.00 15.39 169 LEU A C 1
ATOM 1337 O O . LEU A 1 172 ? -17.582 -7.208 -18.333 1.00 15.94 169 LEU A O 1
ATOM 1346 N N . LYS A 1 173 ? -19.788 -7.075 -18.753 1.00 16.27 170 LYS A N 1
ATOM 1347 C CA A LYS A 1 173 ? -19.728 -7.778 -20.023 0.50 16.81 170 LYS A CA 1
ATOM 1348 C CA B LYS A 1 173 ? -19.829 -7.791 -19.977 0.50 16.93 170 LYS A CA 1
ATOM 1349 C C . LYS A 1 173 ? -20.402 -6.865 -21.057 1.00 15.95 170 LYS A C 1
ATOM 1350 O O . LYS A 1 173 ? -21.390 -6.148 -20.777 1.00 18.51 170 LYS A O 1
ATOM 1361 N N . LYS A 1 174 ? -19.736 -6.780 -22.219 1.00 13.18 171 LYS A N 1
ATOM 1362 C CA . LYS A 1 174 ? -20.201 -5.991 -23.367 1.00 13.86 171 LYS A CA 1
ATOM 1363 C C . LYS A 1 174 ? -19.846 -6.752 -24.637 1.00 13.80 171 LYS A C 1
ATOM 1364 O O . LYS A 1 174 ? -18.932 -7.540 -24.678 1.00 13.01 171 LYS A O 1
ATOM 1370 N N . ASN A 1 175 ? -20.548 -6.471 -25.716 1.00 12.52 172 ASN A N 1
ATOM 1371 C CA . ASN A 1 175 ? -20.160 -6.808 -27.034 1.00 13.23 172 ASN A CA 1
ATOM 1372 C C . ASN A 1 175 ? -19.490 -5.603 -27.719 1.00 11.72 172 ASN A C 1
ATOM 1373 O O . ASN A 1 175 ? -19.904 -4.432 -27.530 1.00 12.40 172 ASN A O 1
ATOM 1378 N N . ILE A 1 176 ? -18.483 -5.915 -28.485 1.00 11.88 173 ILE A N 1
ATOM 1379 C CA . ILE A 1 176 ? -17.703 -4.929 -29.241 1.00 12.34 173 ILE A CA 1
ATOM 1380 C C . ILE A 1 176 ? -17.625 -5.336 -30.706 1.00 12.35 173 ILE A C 1
ATOM 1381 O O . ILE A 1 176 ? -17.190 -6.425 -31.021 1.00 11.75 173 ILE A O 1
ATOM 1386 N N . GLN A 1 177 ? -17.991 -4.414 -31.610 1.00 12.85 174 GLN A N 1
ATOM 1387 C CA . GLN A 1 177 ? -17.912 -4.639 -33.031 1.00 13.00 174 GLN A CA 1
ATOM 1388 C C . GLN A 1 177 ? -16.821 -3.798 -33.577 1.00 14.01 174 GLN A C 1
ATOM 1389 O O . GLN A 1 177 ? -16.889 -2.577 -33.445 1.00 16.72 174 GLN A O 1
ATOM 1395 N N . LEU A 1 178 ? -15.809 -4.432 -34.150 1.00 15.00 175 LEU A N 1
ATOM 1396 C CA . LEU A 1 178 ? -14.717 -3.745 -34.775 1.00 15.39 175 LEU A CA 1
ATOM 1397 C C . LEU A 1 178 ? -15.090 -3.631 -36.278 1.00 17.31 175 LEU A C 1
ATOM 1398 O O . LEU A 1 178 ? -15.335 -4.671 -36.954 1.00 21.04 175 LEU A O 1
ATOM 1403 N N . PRO A 1 179 ? -14.838 -2.480 -36.796 1.00 16.84 176 PRO A N 1
ATOM 1404 C CA . PRO A 1 179 ? -14.930 -2.237 -38.252 1.00 19.33 176 PRO A CA 1
ATOM 1405 C C . PRO A 1 179 ? -14.043 -3.130 -39.039 1.00 18.97 176 PRO A C 1
ATOM 1406 O O . PRO A 1 179 ? -12.905 -3.390 -38.642 1.00 17.81 176 PRO A O 1
ATOM 1410 N N . THR A 1 180 ? -14.553 -3.575 -40.215 1.00 18.57 177 THR A N 1
ATOM 1411 C CA . THR A 1 180 ? -13.836 -4.482 -41.098 1.00 20.46 177 THR A CA 1
ATOM 1412 C C . THR A 1 180 ? -12.510 -3.908 -41.619 1.00 17.48 177 THR A C 1
ATOM 1413 O O . THR A 1 180 ? -11.623 -4.695 -41.881 1.00 19.53 177 THR A O 1
ATOM 1417 N N . ASN A 1 181 ? -12.339 -2.582 -41.769 1.00 16.19 178 ASN A N 1
ATOM 1418 C CA . ASN A 1 181 ? -11.060 -2.050 -42.266 1.00 15.43 178 ASN A CA 1
ATOM 1419 C C . ASN A 1 181 ? -10.075 -1.754 -41.116 1.00 13.67 178 ASN A C 1
ATOM 1420 O O . ASN A 1 181 ? -8.997 -1.255 -41.342 1.00 13.09 178 ASN A O 1
ATOM 1425 N N . THR A 1 182 ? -10.418 -2.189 -39.902 1.00 13.10 179 THR A N 1
ATOM 1426 C CA . THR A 1 182 ? -9.422 -2.152 -38.787 1.00 12.62 179 THR A CA 1
ATOM 1427 C C . THR A 1 182 ? -8.169 -2.925 -39.160 1.00 12.14 179 THR A C 1
ATOM 1428 O O . THR A 1 182 ? -8.273 -4.038 -39.741 1.00 14.20 179 THR A O 1
ATOM 1432 N N . GLU A 1 183 ? -6.972 -2.401 -38.826 1.00 11.45 180 GLU A N 1
ATOM 1433 C CA . GLU A 1 183 ? -5.734 -3.126 -39.012 1.00 10.29 180 GLU A CA 1
ATOM 1434 C C . GLU A 1 183 ? -5.102 -3.606 -37.705 1.00 11.51 180 GLU A C 1
ATOM 1435 O O . GLU A 1 183 ? -4.293 -4.543 -37.687 1.00 12.88 180 GLU A O 1
ATOM 1441 N N . LYS A 1 184 ? -5.363 -2.842 -36.657 1.00 10.51 181 LYS A N 1
ATOM 1442 C CA . LYS A 1 184 ? -4.808 -3.107 -35.333 1.00 10.83 181 LYS A CA 1
ATOM 1443 C C . LYS A 1 184 ? -5.859 -2.646 -34.319 1.00 8.93 181 LYS A C 1
ATOM 1444 O O . LYS A 1 184 ? -6.458 -1.609 -34.510 1.00 9.64 181 LYS A O 1
ATOM 1450 N N . ALA A 1 185 ? -6.129 -3.461 -33.292 1.00 9.26 182 ALA A N 1
ATOM 1451 C CA . ALA A 1 185 ? -7.066 -3.079 -32.220 1.00 9.86 182 ALA A CA 1
ATOM 1452 C C . ALA A 1 185 ? -6.505 -3.458 -30.872 1.00 10.48 182 ALA A C 1
ATOM 1453 O O . ALA A 1 185 ? -5.795 -4.447 -30.725 1.00 10.33 182 ALA A O 1
ATOM 1455 N N . TYR A 1 186 ? -6.859 -2.658 -29.850 1.00 8.83 183 TYR A N 1
ATOM 1456 C CA . TYR A 1 186 ? -6.398 -2.988 -28.503 1.00 9.40 183 TYR A CA 1
ATOM 1457 C C . TYR A 1 186 ? -7.288 -2.287 -27.468 1.00 6.65 183 TYR A C 1
ATOM 1458 O O . TYR A 1 186 ? -8.104 -1.449 -27.787 1.00 8.78 183 TYR A O 1
ATOM 1467 N N . LEU A 1 187 ? -7.149 -2.773 -26.232 1.00 8.13 184 LEU A N 1
ATOM 1468 C CA . LEU A 1 187 ? -7.815 -2.209 -25.048 1.00 7.85 184 LEU A CA 1
ATOM 1469 C C . LEU A 1 187 ? -6.863 -1.373 -24.221 1.00 8.21 184 LEU A C 1
ATOM 1470 O O . LEU A 1 187 ? -5.683 -1.660 -24.124 1.00 6.92 184 LEU A O 1
ATOM 1475 N N . ARG A 1 188 ? -7.446 -0.347 -23.608 1.00 7.10 185 ARG A N 1
ATOM 1476 C CA . ARG A 1 188 ? -6.750 0.569 -22.688 1.00 7.31 185 ARG A CA 1
ATOM 1477 C C . ARG A 1 188 ? -7.559 0.601 -21.409 1.00 8.30 185 ARG A C 1
ATOM 1478 O O . ARG A 1 188 ? -8.726 0.973 -21.432 1.00 8.78 185 ARG A O 1
ATOM 1486 N N . THR A 1 189 ? -6.957 0.123 -20.327 1.00 6.87 186 THR A N 1
ATOM 1487 C CA . THR A 1 189 ? -7.650 0.027 -19.021 1.00 7.57 186 THR A CA 1
ATOM 1488 C C . THR A 1 189 ? -6.887 0.707 -17.929 1.00 6.80 186 THR A C 1
ATOM 1489 O O . THR A 1 189 ? -5.634 0.634 -17.820 1.00 7.76 186 THR A O 1
ATOM 1493 N N . THR A 1 190 ? -7.618 1.411 -17.073 1.00 6.32 187 THR A N 1
ATOM 1494 C CA . THR A 1 190 ? -7.071 2.112 -15.891 1.00 6.55 187 THR A CA 1
ATOM 1495 C C . THR A 1 190 ? -7.962 1.603 -14.717 1.00 6.83 187 THR A C 1
ATOM 1496 O O . THR A 1 190 ? -9.190 1.800 -14.693 1.00 8.22 187 THR A O 1
ATOM 1500 N N . ILE A 1 191 ? -7.326 0.986 -13.752 1.00 7.92 188 ILE A N 1
ATOM 1501 C CA . ILE A 1 191 ? -8.069 0.428 -12.584 1.00 7.93 188 ILE A CA 1
ATOM 1502 C C . ILE A 1 191 ? -7.337 0.746 -11.315 1.00 7.74 188 ILE A C 1
ATOM 1503 O O . ILE A 1 191 ? -6.126 0.620 -11.246 1.00 8.51 188 ILE A O 1
ATOM 1508 N N . SER A 1 192 ? -8.082 1.193 -10.305 1.00 7.64 189 SER A N 1
ATOM 1509 C CA . SER A 1 192 ? -7.535 1.467 -8.992 1.00 9.04 189 SER A CA 1
ATOM 1510 C C . SER A 1 192 ? -8.554 1.069 -7.933 1.00 8.17 189 SER A C 1
ATOM 1511 O O . SER A 1 192 ? -9.729 1.153 -8.148 1.00 9.25 189 SER A O 1
ATOM 1514 N N . GLY A 1 193 ? -8.036 0.653 -6.774 1.00 9.02 190 GLY A N 1
ATOM 1515 C CA . GLY A 1 193 ? -8.851 0.168 -5.682 1.00 9.48 190 GLY A CA 1
ATOM 1516 C C . GLY A 1 193 ? -8.885 1.113 -4.488 1.00 9.67 190 GLY A C 1
ATOM 1517 O O . GLY A 1 193 ? -7.915 1.775 -4.140 1.00 12.12 190 GLY A O 1
ATOM 1518 N N . TRP A 1 194 ? -10.043 1.047 -3.806 1.00 10.25 191 TRP A N 1
ATOM 1519 C CA . TRP A 1 194 ? -10.316 1.786 -2.563 1.00 10.01 191 TRP A CA 1
ATOM 1520 C C . TRP A 1 194 ? -10.762 0.770 -1.526 1.00 9.67 191 TRP A C 1
ATOM 1521 O O . TRP A 1 194 ? -11.561 -0.158 -1.835 1.00 10.89 191 TRP A O 1
ATOM 1532 N N . GLY A 1 195 ? -10.406 1.038 -0.281 1.00 11.86 192 GLY A N 1
ATOM 1533 C CA . GLY A 1 195 ? -10.916 0.306 0.870 1.00 10.19 192 GLY A CA 1
ATOM 1534 C C . GLY A 1 195 ? -9.841 -0.417 1.642 1.00 11.76 192 GLY A C 1
ATOM 1535 O O . GLY A 1 195 ? -8.738 -0.781 1.174 1.00 11.28 192 GLY A O 1
ATOM 1536 N N . HIS A 1 196 ? -10.154 -0.680 2.926 1.00 13.00 193 HIS A N 1
ATOM 1537 C CA . HIS A 1 196 ? -9.335 -1.518 3.767 1.00 14.80 193 HIS A CA 1
ATOM 1538 C C . HIS A 1 196 ? -10.226 -2.617 4.353 1.00 17.12 193 HIS A C 1
ATOM 1539 O O . HIS A 1 196 ? -10.144 -2.941 5.561 1.00 16.72 193 HIS A O 1
ATOM 1546 N N . ALA A 1 197 ? -11.099 -3.146 3.505 1.00 15.68 194 ALA A N 1
ATOM 1547 C CA . ALA A 1 197 ? -12.083 -4.196 3.897 1.00 15.71 194 ALA A CA 1
ATOM 1548 C C . ALA A 1 197 ? -11.406 -5.497 4.293 1.00 16.62 194 ALA A C 1
ATOM 1549 O O . ALA A 1 197 ? -10.367 -5.901 3.781 1.00 18.07 194 ALA A O 1
ATOM 1551 N N . LYS A 1 198 ? -11.986 -6.146 5.322 1.00 16.72 195 LYS A N 1
ATOM 1552 C CA . LYS A 1 198 ? -11.589 -7.479 5.756 1.00 18.38 195 LYS A CA 1
ATOM 1553 C C . LYS A 1 198 ? -12.406 -8.632 5.087 1.00 13.74 195 LYS A C 1
ATOM 1554 O O . LYS A 1 198 ? -13.514 -8.389 4.615 1.00 18.44 195 LYS A O 1
ATOM 1560 N N . PRO A 1 199 ? -11.840 -9.843 5.015 1.00 19.00 196 PRO A N 1
ATOM 1561 C CA . PRO A 1 199 ? -10.617 -10.237 5.685 1.00 18.78 196 PRO A CA 1
ATOM 1562 C C . PRO A 1 199 ? -9.321 -9.706 5.067 1.00 22.24 196 PRO A C 1
ATOM 1563 O O . PRO A 1 199 ? -9.173 -9.634 3.814 1.00 22.03 196 PRO A O 1
ATOM 1567 N N . TYR A 1 200 ? -8.359 -9.394 5.919 1.00 22.89 197 TYR A N 1
ATOM 1568 C CA . TYR A 1 200 ? -7.060 -8.977 5.426 1.00 20.51 197 TYR A CA 1
ATOM 1569 C C . TYR A 1 200 ? -6.316 -10.122 4.775 1.00 23.26 197 TYR A C 1
ATOM 1570 O O . TYR A 1 200 ? -6.406 -11.282 5.236 1.00 23.52 197 TYR A O 1
ATOM 1579 N N . ASP A 1 201 ? -5.539 -9.792 3.737 1.00 19.57 198 ASP A N 1
ATOM 1580 C CA . ASP A 1 201 ? -4.417 -10.601 3.297 1.00 21.79 198 ASP A CA 1
ATOM 1581 C C . ASP A 1 201 ? -3.270 -10.477 4.338 1.00 23.09 198 ASP A C 1
ATOM 1582 O O . ASP A 1 201 ? -3.276 -9.558 5.161 1.00 23.23 198 ASP A O 1
ATOM 1587 N N . ALA A 1 202 ? -2.251 -11.323 4.157 1.00 27.13 199 ALA A N 1
ATOM 1588 C CA . ALA A 1 202 ? -0.960 -11.272 4.864 1.00 28.68 199 ALA A CA 1
ATOM 1589 C C . ALA A 1 202 ? -0.395 -9.885 4.804 1.00 30.05 199 ALA A C 1
ATOM 1590 O O . ALA A 1 202 ? -0.515 -9.201 3.798 1.00 29.00 199 ALA A O 1
ATOM 1592 N N . GLY A 1 203 ? 0.277 -9.464 5.870 1.00 28.84 200 GLY A N 1
ATOM 1593 C CA . GLY A 1 203 ? 0.721 -8.089 5.956 1.00 27.86 200 GLY A CA 1
ATOM 1594 C C . GLY A 1 203 ? -0.383 -7.075 6.282 1.00 24.04 200 GLY A C 1
ATOM 1595 O O . GLY A 1 203 ? -0.179 -5.884 6.097 1.00 25.93 200 GLY A O 1
ATOM 1596 N N . SER A 1 204 ? -1.509 -7.532 6.857 1.00 25.36 201 SER A N 1
ATOM 1597 C CA A SER A 1 204 ? -2.594 -6.650 7.287 0.50 24.80 201 SER A CA 1
ATOM 1598 C CA B SER A 1 204 ? -2.600 -6.668 7.284 0.50 24.58 201 SER A CA 1
ATOM 1599 C C . SER A 1 204 ? -3.074 -5.763 6.143 1.00 24.27 201 SER A C 1
ATOM 1600 O O . SER A 1 204 ? -3.317 -4.578 6.316 1.00 26.16 201 SER A O 1
ATOM 1605 N N . ARG A 1 205 ? -3.231 -6.364 4.974 1.00 22.91 202 ARG A N 1
ATOM 1606 C CA . ARG A 1 205 ? -3.649 -5.636 3.763 1.00 19.03 202 ARG A CA 1
ATOM 1607 C C . ARG A 1 205 ? -5.106 -5.913 3.399 1.00 17.54 202 ARG A C 1
ATOM 1608 O O . ARG A 1 205 ? -5.459 -7.010 2.933 1.00 18.18 202 ARG A O 1
ATOM 1616 N N . GLY A 1 206 ? -5.928 -4.889 3.573 1.00 15.56 203 GLY A N 1
ATOM 1617 C CA . GLY A 1 206 ? -7.322 -4.914 3.303 1.00 14.57 203 GLY A CA 1
ATOM 1618 C C . GLY A 1 206 ? -7.669 -4.544 1.852 1.00 12.64 203 GLY A C 1
ATOM 1619 O O . GLY A 1 206 ? -6.816 -3.981 1.148 1.00 14.93 203 GLY A O 1
ATOM 1620 N N . CYS A 1 207 ? -8.915 -4.762 1.457 1.00 14.24 204 CYS A N 1
ATOM 1621 C CA . CYS A 1 207 ? -9.253 -4.546 0.036 1.00 13.81 204 CYS A CA 1
ATOM 1622 C C . CYS A 1 207 ? -10.093 -3.291 -0.110 1.00 13.70 204 CYS A C 1
ATOM 1623 O O . CYS A 1 207 ? -10.931 -2.968 0.740 1.00 12.69 204 CYS A O 1
ATOM 1626 N N . ALA A 1 208 ? -10.056 -2.602 -1.265 1.00 10.16 205 ALA A N 1
ATOM 1627 C CA . ALA A 1 208 ? -9.186 -2.882 -2.417 1.00 10.58 205 ALA A CA 1
ATOM 1628 C C . ALA A 1 208 ? -7.991 -1.992 -2.563 1.00 11.05 205 ALA A C 1
ATOM 1629 O O . ALA A 1 208 ? -7.255 -2.139 -3.519 1.00 9.74 205 ALA A O 1
ATOM 1631 N N . GLU A 1 209 ? -7.695 -1.125 -1.587 1.00 11.22 206 GLU A N 1
ATOM 1632 C CA . GLU A 1 209 ? -6.515 -0.266 -1.689 1.00 9.56 206 GLU A CA 1
ATOM 1633 C C . GLU A 1 209 ? -5.225 -1.071 -1.600 1.00 10.41 206 GLU A C 1
ATOM 1634 O O . GLU A 1 209 ? -4.263 -0.835 -2.313 1.00 10.56 206 GLU A O 1
ATOM 1640 N N . TRP A 1 210 ? -5.179 -2.032 -0.645 1.00 10.93 207 TRP A N 1
ATOM 1641 C CA . TRP A 1 210 ? -3.919 -2.607 -0.229 1.00 11.07 207 TRP A CA 1
ATOM 1642 C C . TRP A 1 210 ? -3.705 -4.054 -0.702 1.00 10.84 207 TRP A C 1
ATOM 1643 O O . TRP A 1 210 ? -2.589 -4.505 -0.852 1.00 13.58 207 TRP A O 1
ATOM 1654 N N . CYS A 1 211 ? -4.771 -4.765 -0.993 1.00 12.47 208 CYS A N 1
ATOM 1655 C CA . CYS A 1 211 ? -4.689 -6.211 -1.233 1.00 11.84 208 CYS A CA 1
ATOM 1656 C C . CYS A 1 211 ? -4.254 -6.450 -2.678 1.00 11.85 208 CYS A C 1
ATOM 1657 O O . CYS A 1 211 ? -4.907 -5.970 -3.624 1.00 12.40 208 CYS A O 1
ATOM 1660 N N . PHE A 1 212 ? -3.118 -7.122 -2.861 1.00 12.55 209 PHE A N 1
ATOM 1661 C CA . PHE A 1 212 ? -2.601 -7.401 -4.185 1.00 11.32 209 PHE A CA 1
ATOM 1662 C C . PHE A 1 212 ? -3.512 -8.428 -4.872 1.00 12.94 209 PHE A C 1
ATOM 1663 O O . PHE A 1 212 ? -3.836 -9.489 -4.292 1.00 12.64 209 PHE A O 1
ATOM 1671 N N . ARG A 1 213 ? -3.940 -8.124 -6.126 1.00 11.81 210 ARG A N 1
ATOM 1672 C CA . ARG A 1 213 ? -4.911 -8.950 -6.868 1.00 10.41 210 ARG A CA 1
ATOM 1673 C C . ARG A 1 213 ? -4.510 -8.985 -8.343 1.00 11.89 210 ARG A C 1
ATOM 1674 O O . ARG A 1 213 ? -3.843 -8.089 -8.827 1.00 12.62 210 ARG A O 1
ATOM 1682 N N . THR A 1 214 ? -4.876 -10.073 -9.013 1.00 11.97 211 THR A N 1
ATOM 1683 C CA . THR A 1 214 ? -4.749 -10.184 -10.470 1.00 11.56 211 THR A CA 1
ATOM 1684 C C . THR A 1 214 ? -6.117 -10.426 -11.065 1.00 10.47 211 THR A C 1
ATOM 1685 O O . THR A 1 214 ? -6.784 -11.419 -10.765 1.00 13.51 211 THR A O 1
ATOM 1689 N N . HIS A 1 215 ? -6.594 -9.466 -11.857 1.00 9.29 212 HIS A N 1
ATOM 1690 C CA . HIS A 1 215 ? -7.885 -9.595 -12.551 1.00 8.63 212 HIS A CA 1
ATOM 1691 C C . HIS A 1 215 ? -7.694 -10.023 -13.999 1.00 8.87 212 HIS A C 1
ATOM 1692 O O . HIS A 1 215 ? -6.560 -10.040 -14.434 1.00 9.08 212 HIS A O 1
ATOM 1699 N N . THR A 1 216 ? -8.783 -10.349 -14.693 1.00 9.85 213 THR A N 1
ATOM 1700 C CA . THR A 1 216 ? -8.664 -10.927 -16.025 1.00 10.15 213 THR A CA 1
ATOM 1701 C C . THR A 1 216 ? -9.693 -10.326 -16.966 1.00 10.38 213 THR A C 1
ATOM 1702 O O . THR A 1 216 ? -10.825 -10.125 -16.610 1.00 11.40 213 THR A O 1
ATOM 1706 N N . ILE A 1 217 ? -9.280 -10.036 -18.203 1.00 10.88 214 ILE A N 1
ATOM 1707 C CA . ILE A 1 217 ? -10.218 -9.743 -19.280 1.00 10.63 214 ILE A CA 1
ATOM 1708 C C . ILE A 1 217 ? -10.395 -11.016 -20.098 1.00 8.60 214 ILE A C 1
ATOM 1709 O O . ILE A 1 217 ? -9.409 -11.581 -20.562 1.00 9.97 214 ILE A O 1
ATOM 1714 N N . ALA A 1 218 ? -11.645 -11.390 -20.274 1.00 10.07 215 ALA A N 1
ATOM 1715 C CA . ALA A 1 218 ? -12.048 -12.531 -21.136 1.00 11.30 215 ALA A CA 1
ATOM 1716 C C . ALA A 1 218 ? -12.579 -11.952 -22.439 1.00 10.80 215 ALA A C 1
ATOM 1717 O O . ALA A 1 218 ? -13.353 -10.981 -22.459 1.00 11.31 215 ALA A O 1
ATOM 1719 N N . ILE A 1 219 ? -12.111 -12.570 -23.515 1.00 11.15 216 ILE A N 1
ATOM 1720 C CA . ILE A 1 219 ? -12.515 -12.187 -24.885 1.00 11.63 216 ILE A CA 1
ATOM 1721 C C . ILE A 1 219 ? -13.223 -13.433 -25.464 1.00 10.92 216 ILE A C 1
ATOM 1722 O O . ILE A 1 219 ? -12.604 -14.494 -25.527 1.00 10.28 216 ILE A O 1
ATOM 1727 N N . ASN A 1 220 ? -14.448 -13.261 -25.904 1.00 10.78 217 ASN A N 1
ATOM 1728 C CA . ASN A 1 220 ? -15.278 -14.399 -26.377 1.00 10.96 217 ASN A CA 1
ATOM 1729 C C . ASN A 1 220 ? -15.244 -15.532 -25.351 1.00 13.05 217 ASN A C 1
ATOM 1730 O O . ASN A 1 220 ? -15.113 -16.725 -25.663 1.00 12.05 217 ASN A O 1
ATOM 1735 N N . ASN A 1 221 ? -15.297 -15.111 -24.086 1.00 11.74 218 ASN A N 1
ATOM 1736 C CA . ASN A 1 221 ? -15.358 -15.992 -22.905 1.00 10.94 218 ASN A CA 1
ATOM 1737 C C . ASN A 1 221 ? -14.056 -16.578 -22.483 1.00 11.43 218 ASN A C 1
ATOM 1738 O O . ASN A 1 221 ? -13.984 -17.155 -21.384 1.00 11.94 218 ASN A O 1
ATOM 1743 N N . SER A 1 222 ? -13.008 -16.407 -23.244 1.00 9.97 219 SER A N 1
ATOM 1744 C CA . SER A 1 222 ? -11.734 -17.001 -22.935 1.00 10.28 219 SER A CA 1
ATOM 1745 C C . SER A 1 222 ? -10.883 -16.036 -22.153 1.00 11.00 219 SER A C 1
ATOM 1746 O O . SER A 1 222 ? -10.602 -14.898 -22.627 1.00 11.60 219 SER A O 1
ATOM 1749 N N . ASN A 1 223 ? -10.362 -16.484 -21.024 1.00 10.08 220 ASN A N 1
ATOM 1750 C CA . ASN A 1 223 ? -9.466 -15.625 -20.281 1.00 11.07 220 ASN A CA 1
ATOM 1751 C C . ASN A 1 223 ? -8.225 -15.339 -21.079 1.00 11.84 220 ASN A C 1
ATOM 1752 O O . ASN A 1 223 ? -7.507 -16.268 -21.518 1.00 12.13 220 ASN A O 1
ATOM 1757 N N . THR A 1 224 ? -7.979 -14.056 -21.348 1.00 10.06 221 THR A N 1
ATOM 1758 C CA . THR A 1 224 ? -6.964 -13.620 -22.331 1.00 10.88 221 THR A CA 1
ATOM 1759 C C . THR A 1 224 ? -5.844 -12.720 -21.754 1.00 11.21 221 THR A C 1
ATOM 1760 O O . THR A 1 224 ? -4.646 -12.868 -22.089 1.00 13.78 221 THR A O 1
ATOM 1764 N N . PHE A 1 225 ? -6.254 -11.704 -20.986 1.00 9.25 222 PHE A N 1
ATOM 1765 C CA . PHE A 1 225 ? -5.320 -10.744 -20.441 1.00 8.03 222 PHE A CA 1
ATOM 1766 C C . PHE A 1 225 ? -5.415 -10.681 -18.921 1.00 9.06 222 PHE A C 1
ATOM 1767 O O . PHE A 1 225 ? -6.515 -10.720 -18.386 1.00 12.34 222 PHE A O 1
ATOM 1775 N N . GLN A 1 226 ? -4.267 -10.653 -18.274 1.00 10.38 223 GLN A N 1
ATOM 1776 C CA . GLN A 1 226 ? -4.218 -10.527 -16.791 1.00 10.14 223 GLN A CA 1
ATOM 1777 C C . GLN A 1 226 ? -3.720 -9.147 -16.427 1.00 9.80 223 GLN A C 1
ATOM 1778 O O . GLN A 1 226 ? -2.718 -8.650 -16.983 1.00 10.85 223 GLN A O 1
ATOM 1784 N N . HIS A 1 227 ? -4.366 -8.560 -15.407 1.00 9.93 224 HIS A N 1
ATOM 1785 C CA . HIS A 1 227 ? -3.980 -7.275 -14.821 1.00 10.21 224 HIS A CA 1
ATOM 1786 C C . HIS A 1 227 ? -3.535 -7.498 -13.373 1.00 10.07 224 HIS A C 1
ATOM 1787 O O . HIS A 1 227 ? -4.359 -7.750 -12.516 1.00 11.02 224 HIS A O 1
ATOM 1794 N N . GLN A 1 228 ? -2.242 -7.525 -13.155 1.00 10.33 225 GLN A N 1
ATOM 1795 C CA . GLN A 1 228 ? -1.668 -7.641 -11.829 1.00 10.39 225 GLN A CA 1
ATOM 1796 C C . GLN A 1 228 ? -1.651 -6.251 -11.168 1.00 8.86 225 GLN A C 1
ATOM 1797 O O . GLN A 1 228 ? -1.023 -5.311 -11.722 1.00 11.95 225 GLN A O 1
ATOM 1803 N N . LEU A 1 229 ? -2.376 -6.096 -10.052 1.00 11.01 226 LEU A N 1
ATOM 1804 C CA . LEU A 1 229 ? -2.350 -4.850 -9.287 1.00 11.19 226 LEU A CA 1
ATOM 1805 C C . LEU A 1 229 ? -1.369 -5.075 -8.140 1.00 12.84 226 LEU A C 1
ATOM 1806 O O . LEU A 1 229 ? -1.749 -5.634 -7.139 1.00 14.72 226 LEU A O 1
ATOM 1811 N N . GLY A 1 230 ? -0.129 -4.753 -8.397 1.00 12.88 227 GLY A N 1
ATOM 1812 C CA . GLY A 1 230 ? 0.981 -5.078 -7.501 1.00 13.40 227 GLY A CA 1
ATOM 1813 C C . GLY A 1 230 ? 1.656 -3.842 -6.955 1.00 13.71 227 GLY A C 1
ATOM 1814 O O . GLY A 1 230 ? 1.254 -2.709 -7.213 1.00 12.08 227 GLY A O 1
ATOM 1815 N N . ALA A 1 231 ? 2.830 -4.091 -6.358 1.00 14.99 228 ALA A N 1
ATOM 1816 C CA . ALA A 1 231 ? 3.628 -3.023 -5.777 1.00 16.20 228 ALA A CA 1
ATOM 1817 C C . ALA A 1 231 ? 4.314 -2.219 -6.867 1.00 16.33 228 ALA A C 1
ATOM 1818 O O . ALA A 1 231 ? 5.043 -2.799 -7.709 1.00 20.46 228 ALA A O 1
ATOM 1820 N N . LEU A 1 232 ? 4.125 -0.908 -6.869 1.00 15.68 229 LEU A N 1
ATOM 1821 C CA . LEU A 1 232 ? 4.771 -0.007 -7.823 1.00 16.08 229 LEU A CA 1
ATOM 1822 C C . LEU A 1 232 ? 6.078 0.619 -7.304 1.00 17.85 229 LEU A C 1
ATOM 1823 O O . LEU A 1 232 ? 6.781 1.243 -8.070 1.00 20.78 229 LEU A O 1
ATOM 1828 N N . GLY A 1 233 ? 6.372 0.479 -6.024 1.00 17.42 230 GLY A N 1
ATOM 1829 C CA . GLY A 1 233 ? 7.555 1.172 -5.465 1.00 17.45 230 GLY A CA 1
ATOM 1830 C C . GLY A 1 233 ? 7.235 2.565 -5.009 1.00 16.53 230 GLY A C 1
ATOM 1831 O O . GLY A 1 233 ? 7.945 3.516 -5.384 1.00 16.21 230 GLY A O 1
ATOM 1832 N N . CYS A 1 234 ? 6.233 2.702 -4.134 1.00 12.13 231 CYS A N 1
ATOM 1833 C CA . CYS A 1 234 ? 5.814 4.048 -3.684 1.00 11.56 231 CYS A CA 1
ATOM 1834 C C . CYS A 1 234 ? 6.927 4.833 -2.974 1.00 12.89 231 CYS A C 1
ATOM 1835 O O . CYS A 1 234 ? 7.007 6.045 -3.071 1.00 14.63 231 CYS A O 1
ATOM 1838 N N . SER A 1 235 ? 7.793 4.104 -2.274 1.00 12.92 232 SER A N 1
ATOM 1839 C CA . SER A 1 235 ? 8.907 4.762 -1.614 1.00 14.69 232 SER A CA 1
ATOM 1840 C C . SER A 1 235 ? 9.877 5.486 -2.501 1.00 15.96 232 SER A C 1
ATOM 1841 O O . SER A 1 235 ? 10.564 6.397 -2.022 1.00 17.47 232 SER A O 1
ATOM 1844 N N . ALA A 1 236 ? 9.966 5.088 -3.759 1.00 14.29 233 ALA A N 1
ATOM 1845 C CA . ALA A 1 236 ? 10.857 5.649 -4.762 1.00 13.20 233 ALA A CA 1
ATOM 1846 C C . ALA A 1 236 ? 10.244 6.864 -5.504 1.00 14.29 233 ALA A C 1
ATOM 1847 O O . ALA A 1 236 ? 10.805 7.373 -6.448 1.00 17.36 233 ALA A O 1
ATOM 1849 N N . ASN A 1 237 ? 9.042 7.238 -5.120 1.00 15.61 234 ASN A N 1
ATOM 1850 C CA . ASN A 1 237 ? 8.352 8.350 -5.799 1.00 15.76 234 ASN A CA 1
ATOM 1851 C C . ASN A 1 237 ? 9.257 9.588 -5.862 1.00 14.12 234 ASN A C 1
ATOM 1852 O O . ASN A 1 237 ? 9.758 10.009 -4.844 1.00 15.38 234 ASN A O 1
ATOM 1857 N N . PRO A 1 238 ? 9.461 10.186 -7.044 1.00 17.19 235 PRO A N 1
ATOM 1858 C CA . PRO A 1 238 ? 10.208 11.427 -7.062 1.00 17.98 235 PRO A CA 1
ATOM 1859 C C . PRO A 1 238 ? 9.519 12.588 -6.366 1.00 18.14 235 PRO A C 1
ATOM 1860 O O . PRO A 1 238 ? 10.179 13.532 -5.899 1.00 18.64 235 PRO A O 1
ATOM 1864 N N . ILE A 1 239 ? 8.194 12.496 -6.191 1.00 16.63 236 ILE A N 1
ATOM 1865 C CA . ILE A 1 239 ? 7.501 13.381 -5.289 1.00 15.12 236 ILE A CA 1
ATOM 1866 C C . ILE A 1 239 ? 7.675 12.822 -3.884 1.00 17.30 236 ILE A C 1
ATOM 1867 O O . ILE A 1 239 ? 6.851 12.092 -3.339 1.00 16.83 236 ILE A O 1
ATOM 1872 N N . ASN A 1 240 ? 8.839 13.153 -3.330 1.00 16.63 237 ASN A N 1
ATOM 1873 C CA . ASN A 1 240 ? 9.311 12.544 -2.079 1.00 18.67 237 ASN A CA 1
ATOM 1874 C C . ASN A 1 240 ? 9.191 13.463 -0.873 1.00 18.61 237 ASN A C 1
ATOM 1875 O O . ASN A 1 240 ? 9.726 13.159 0.218 1.00 21.32 237 ASN A O 1
ATOM 1880 N N . ASN A 1 241 ? 8.443 14.537 -1.016 1.00 16.13 238 ASN A N 1
ATOM 1881 C CA . ASN A 1 241 ? 8.261 15.506 0.017 1.00 17.74 238 ASN A CA 1
ATOM 1882 C C . ASN A 1 241 ? 6.844 15.537 0.580 1.00 15.91 238 ASN A C 1
ATOM 1883 O O . ASN A 1 241 ? 6.330 16.569 0.999 1.00 16.25 238 ASN A O 1
ATOM 1888 N N . GLN A 1 242 ? 6.241 14.331 0.693 1.00 17.10 239 GLN A N 1
ATOM 1889 C CA . GLN A 1 242 ? 4.890 14.156 1.155 1.00 15.83 239 GLN A CA 1
ATOM 1890 C C . GLN A 1 242 ? 4.703 13.907 2.663 1.00 17.21 239 GLN A C 1
ATOM 1891 O O . GLN A 1 242 ? 3.604 13.776 3.125 1.00 14.81 239 GLN A O 1
ATOM 1897 N N . SER A 1 243 ? 5.804 13.877 3.410 1.00 20.50 240 SER A N 1
ATOM 1898 C CA A SER A 1 243 ? 5.745 13.782 4.881 0.50 22.17 240 SER A CA 1
ATOM 1899 C CA B SER A 1 243 ? 5.689 13.720 4.848 0.50 22.22 240 SER A CA 1
ATOM 1900 C C . SER A 1 243 ? 4.917 14.907 5.477 1.00 22.67 240 SER A C 1
ATOM 1901 O O . SER A 1 243 ? 5.035 16.052 5.032 1.00 23.63 240 SER A O 1
ATOM 1906 N N . PRO A 1 244 ? 4.069 14.625 6.493 1.00 21.55 241 PRO A N 1
ATOM 1907 C CA . PRO A 1 244 ? 3.969 13.343 7.224 1.00 21.44 241 PRO A CA 1
ATOM 1908 C C . PRO A 1 244 ? 2.834 12.410 6.764 1.00 21.13 241 PRO A C 1
ATOM 1909 O O . PRO A 1 244 ? 2.300 11.598 7.516 1.00 20.57 241 PRO A O 1
ATOM 1913 N N . GLY A 1 245 ? 2.419 12.547 5.516 1.00 18.31 242 GLY A N 1
ATOM 1914 C CA . GLY A 1 245 ? 1.443 11.617 5.001 1.00 16.40 242 GLY A CA 1
ATOM 1915 C C . GLY A 1 245 ? 2.066 10.255 4.840 1.00 15.11 242 GLY A C 1
ATOM 1916 O O . GLY A 1 245 ? 3.262 10.079 4.701 1.00 15.75 242 GLY A O 1
ATOM 1917 N N . ASN A 1 246 ? 1.169 9.287 4.730 1.00 15.02 243 ASN A N 1
ATOM 1918 C CA . ASN A 1 246 ? 1.567 7.872 4.590 1.00 16.42 243 ASN A CA 1
ATOM 1919 C C . ASN A 1 246 ? 1.888 7.486 3.135 1.00 16.45 243 ASN A C 1
ATOM 1920 O O . ASN A 1 246 ? 1.207 6.611 2.527 1.00 14.19 243 ASN A O 1
ATOM 1925 N N . TRP A 1 247 ? 2.944 8.075 2.615 1.00 14.37 244 TRP A N 1
ATOM 1926 C CA . TRP A 1 247 ? 3.172 8.069 1.176 1.00 14.89 244 TRP A CA 1
ATOM 1927 C C . TRP A 1 247 ? 4.042 6.929 0.722 1.00 14.57 244 TRP A C 1
ATOM 1928 O O . TRP A 1 247 ? 4.022 6.583 -0.456 1.00 14.26 244 TRP A O 1
ATOM 1939 N N . THR A 1 248 ? 4.769 6.257 1.638 1.00 14.52 245 THR A N 1
ATOM 1940 C CA . THR A 1 248 ? 5.696 5.260 1.239 1.00 12.70 245 THR A CA 1
ATOM 1941 C C . THR A 1 248 ? 5.212 3.799 1.077 1.00 10.90 245 THR A C 1
ATOM 1942 O O . THR A 1 248 ? 5.757 3.102 0.244 1.00 13.71 245 THR A O 1
ATOM 1946 N N . PRO A 1 249 ? 4.144 3.385 1.797 1.00 11.94 246 PRO A N 1
ATOM 1947 C CA . PRO A 1 249 ? 3.771 1.956 1.581 1.00 12.72 246 PRO A CA 1
ATOM 1948 C C . PRO A 1 249 ? 3.163 1.710 0.191 1.00 12.54 246 PRO A C 1
ATOM 1949 O O . PRO A 1 249 ? 2.501 2.587 -0.365 1.00 12.82 246 PRO A O 1
ATOM 1953 N N . ASP A 1 250 ? 3.440 0.540 -0.341 1.00 13.15 247 ASP A N 1
ATOM 1954 C CA . ASP A 1 250 ? 2.890 0.164 -1.645 1.00 12.41 247 ASP A CA 1
ATOM 1955 C C . ASP A 1 250 ? 1.432 -0.174 -1.532 1.00 12.09 247 ASP A C 1
ATOM 1956 O O . ASP A 1 250 ? 0.970 -0.986 -0.701 1.00 14.52 247 ASP A O 1
ATOM 1961 N N . ARG A 1 251 ? 0.630 0.462 -2.394 1.00 11.08 248 ARG A N 1
ATOM 1962 C CA . ARG A 1 251 ? -0.777 0.071 -2.628 1.00 10.03 248 ARG A CA 1
ATOM 1963 C C . ARG A 1 251 ? -0.806 -0.952 -3.771 1.00 10.09 248 ARG A C 1
ATOM 1964 O O . ARG A 1 251 ? 0.214 -1.191 -4.427 1.00 12.12 248 ARG A O 1
ATOM 1972 N N . ALA A 1 252 ? -1.974 -1.557 -3.992 1.00 10.30 249 ALA A N 1
ATOM 1973 C CA . ALA A 1 252 ? -2.128 -2.495 -5.103 1.00 10.09 249 ALA A CA 1
ATOM 1974 C C . ALA A 1 252 ? -2.370 -1.707 -6.409 1.00 10.61 249 ALA A C 1
ATOM 1975 O O . ALA A 1 252 ? -3.476 -1.259 -6.704 1.00 9.83 249 ALA A O 1
ATOM 1977 N N . GLY A 1 253 ? -1.290 -1.480 -7.155 1.00 9.01 250 GLY A N 1
ATOM 1978 C CA . GLY A 1 253 ? -1.399 -0.883 -8.486 1.00 9.47 250 GLY A CA 1
ATOM 1979 C C . GLY A 1 253 ? -1.467 0.624 -8.543 1.00 10.84 250 GLY A C 1
ATOM 1980 O O . GLY A 1 253 ? -1.798 1.189 -9.583 1.00 10.47 250 GLY A O 1
ATOM 1981 N N . TRP A 1 254 ? -1.137 1.319 -7.454 1.00 9.41 251 TRP A N 1
ATOM 1982 C CA . TRP A 1 254 ? -1.085 2.772 -7.449 1.00 9.51 251 TRP A CA 1
ATOM 1983 C C . TRP A 1 254 ? -0.208 3.276 -6.310 1.00 10.23 251 TRP A C 1
ATOM 1984 O O . TRP A 1 254 ? 0.165 2.494 -5.412 1.00 10.08 251 TRP A O 1
ATOM 1995 N N . CYS A 1 255 ? 0.098 4.574 -6.366 1.00 11.60 252 CYS A N 1
ATOM 1996 C CA . CYS A 1 255 ? 0.831 5.307 -5.300 1.00 10.81 252 CYS A CA 1
ATOM 1997 C C . CYS A 1 255 ? 0.237 6.678 -5.145 1.00 13.77 252 CYS A C 1
ATOM 1998 O O . CYS A 1 255 ? -0.145 7.324 -6.135 1.00 11.46 252 CYS A O 1
ATOM 2001 N N . PRO A 1 256 ? 0.294 7.240 -3.954 1.00 10.66 253 PRO A N 1
ATOM 2002 C CA . PRO A 1 256 ? -0.044 8.650 -3.781 1.00 12.31 253 PRO A CA 1
ATOM 2003 C C . PRO A 1 256 ? 0.934 9.559 -4.466 1.00 11.64 253 PRO A C 1
ATOM 2004 O O . PRO A 1 256 ? 2.144 9.323 -4.472 1.00 12.24 253 PRO A O 1
ATOM 2008 N N . GLY A 1 257 ? 0.401 10.550 -5.167 1.00 12.16 254 GLY A N 1
ATOM 2009 C CA . GLY A 1 257 ? 1.276 11.418 -5.928 1.00 11.90 254 GLY A CA 1
ATOM 2010 C C . GLY A 1 257 ? 1.843 10.801 -7.184 1.00 13.55 254 GLY A C 1
ATOM 2011 O O . GLY A 1 257 ? 2.973 11.057 -7.499 1.00 15.44 254 GLY A O 1
ATOM 2012 N N . MET A 1 258 ? 1.068 9.942 -7.875 1.00 10.70 255 MET A N 1
ATOM 2013 C CA A MET A 1 258 ? 1.516 9.259 -9.070 0.50 11.06 255 MET A CA 1
ATOM 2014 C CA B MET A 1 258 ? 1.532 9.302 -9.122 0.50 11.39 255 MET A CA 1
ATOM 2015 C C . MET A 1 258 ? 0.292 9.071 -9.968 1.00 9.74 255 MET A C 1
ATOM 2016 O O . MET A 1 258 ? -0.831 8.891 -9.448 1.00 9.96 255 MET A O 1
ATOM 2025 N N . ALA A 1 259 ? 0.526 9.028 -11.259 1.00 9.37 256 ALA A N 1
ATOM 2026 C CA . ALA A 1 259 ? -0.509 8.567 -12.177 1.00 8.88 256 ALA A CA 1
ATOM 2027 C C . ALA A 1 259 ? -0.886 7.113 -11.912 1.00 9.42 256 ALA A C 1
ATOM 2028 O O . ALA A 1 259 ? -0.065 6.294 -11.502 1.00 10.09 256 ALA A O 1
ATOM 2030 N N . VAL A 1 260 ? -2.150 6.786 -12.143 1.00 6.98 257 VAL A N 1
ATOM 2031 C CA . VAL A 1 260 ? -2.569 5.384 -12.151 1.00 7.53 257 VAL A CA 1
ATOM 2032 C C . VAL A 1 260 ? -2.143 4.771 -13.472 1.00 9.28 257 VAL A C 1
ATOM 2033 O O . VAL A 1 260 ? -2.353 5.382 -14.500 1.00 8.51 257 VAL A O 1
ATOM 2037 N N . PRO A 1 261 ? -1.426 3.629 -13.466 1.00 8.27 258 PRO A N 1
ATOM 2038 C CA . PRO A 1 261 ? -0.955 3.021 -14.736 1.00 10.34 258 PRO A CA 1
ATOM 2039 C C . PRO A 1 261 ? -2.064 2.749 -15.754 1.00 7.59 258 PRO A C 1
ATOM 2040 O O . PRO A 1 261 ? -3.237 2.394 -15.404 1.00 10.19 258 PRO A O 1
ATOM 2044 N N . THR A 1 262 ? -1.665 2.927 -17.016 1.00 8.86 259 THR A N 1
ATOM 2045 C CA . THR A 1 262 ? -2.497 2.582 -18.154 1.00 7.76 259 THR A CA 1
ATOM 2046 C C . THR A 1 262 ? -2.056 1.224 -18.719 1.00 8.57 259 THR A C 1
ATOM 2047 O O . THR A 1 262 ? -0.866 1.009 -18.967 1.00 12.12 259 THR A O 1
ATOM 2051 N N . ARG A 1 263 ? -2.999 0.286 -18.785 1.00 7.83 260 ARG A N 1
ATOM 2052 C CA . ARG A 1 263 ? -2.746 -1.084 -19.226 1.00 6.75 260 ARG A CA 1
ATOM 2053 C C . ARG A 1 263 ? -3.257 -1.287 -20.623 1.00 6.03 260 ARG A C 1
ATOM 2054 O O . ARG A 1 263 ? -4.404 -1.021 -20.924 1.00 7.57 260 ARG A O 1
ATOM 2062 N N . ILE A 1 264 ? -2.325 -1.737 -21.473 1.00 8.13 261 ILE A N 1
ATOM 2063 C CA . ILE A 1 264 ? -2.585 -1.884 -22.895 1.00 8.16 261 ILE A CA 1
ATOM 2064 C C . ILE A 1 264 ? -2.553 -3.370 -23.304 1.00 8.67 261 ILE A C 1
ATOM 2065 O O . ILE A 1 264 ? -1.547 -4.066 -23.053 1.00 9.34 261 ILE A O 1
ATOM 2070 N N . ASP A 1 265 ? -3.650 -3.828 -23.861 1.00 8.57 262 ASP A N 1
ATOM 2071 C CA . ASP A 1 265 ? -3.836 -5.253 -24.223 1.00 9.21 262 ASP A CA 1
ATOM 2072 C C . ASP A 1 265 ? -4.186 -5.341 -25.680 1.00 9.57 262 ASP A C 1
ATOM 2073 O O . ASP A 1 265 ? -5.254 -4.897 -26.113 1.00 8.81 262 ASP A O 1
ATOM 2078 N N . VAL A 1 266 ? -3.299 -5.955 -26.475 1.00 10.57 263 VAL A N 1
ATOM 2079 C CA . VAL A 1 266 ? -3.491 -5.948 -27.953 1.00 12.10 263 VAL A CA 1
ATOM 2080 C C . VAL A 1 266 ? -4.331 -7.148 -28.344 1.00 10.52 263 VAL A C 1
ATOM 2081 O O . VAL A 1 266 ? -4.049 -8.306 -27.949 1.00 12.76 263 VAL A O 1
ATOM 2085 N N . LEU A 1 267 ? -5.375 -6.900 -29.108 1.00 10.40 264 LEU A N 1
ATOM 2086 C CA . LEU A 1 267 ? -6.396 -7.873 -29.478 1.00 12.58 264 LEU A CA 1
ATOM 2087 C C . LEU A 1 267 ? -5.929 -8.634 -30.698 1.00 12.43 264 LEU A C 1
ATOM 2088 O O . LEU A 1 267 ? -5.224 -8.103 -31.547 1.00 13.97 264 LEU A O 1
ATOM 2093 N N . ASN A 1 268 ? -6.340 -9.896 -30.755 1.00 13.44 265 ASN A N 1
ATOM 2094 C CA . ASN A 1 268 ? -6.055 -10.744 -31.942 1.00 15.87 265 ASN A CA 1
ATOM 2095 C C . ASN A 1 268 ? -6.725 -10.225 -33.181 1.00 14.37 265 ASN A C 1
ATOM 2096 O O . ASN A 1 268 ? -7.907 -9.900 -33.164 1.00 15.07 265 ASN A O 1
ATOM 2101 N N . ASN A 1 269 ? -5.974 -10.185 -34.287 1.00 16.73 266 ASN A N 1
ATOM 2102 C CA . ASN A 1 269 ? -6.530 -9.641 -35.536 1.00 18.32 266 ASN A CA 1
ATOM 2103 C C . ASN A 1 269 ? -7.654 -10.472 -36.161 1.00 18.45 266 ASN A C 1
ATOM 2104 O O . ASN A 1 269 ? -8.458 -10.003 -36.965 1.00 17.07 266 ASN A O 1
ATOM 2109 N N . SER A 1 270 ? -7.793 -11.702 -35.698 1.00 19.08 267 SER A N 1
ATOM 2110 C CA . SER A 1 270 ? -8.913 -12.538 -36.081 1.00 21.23 267 SER A CA 1
ATOM 2111 C C . SER A 1 270 ? -10.240 -11.900 -35.720 1.00 20.29 267 SER A C 1
ATOM 2112 O O . SER A 1 270 ? -11.275 -12.252 -36.285 1.00 22.21 267 SER A O 1
ATOM 2115 N N . LEU A 1 271 ? -10.247 -10.981 -34.735 1.00 17.14 268 LEU A N 1
ATOM 2116 C CA . LEU A 1 271 ? -11.480 -10.385 -34.274 1.00 18.42 268 LEU A CA 1
ATOM 2117 C C . LEU A 1 271 ? -11.992 -9.252 -35.169 1.00 17.31 268 LEU A C 1
ATOM 2118 O O . LEU A 1 271 ? -13.141 -8.813 -35.011 1.00 19.01 268 LEU A O 1
ATOM 2123 N N . ILE A 1 272 ? -11.138 -8.779 -36.070 1.00 18.31 269 ILE A N 1
ATOM 2124 C CA . ILE A 1 272 ? -11.471 -7.637 -36.935 1.00 19.00 269 ILE A CA 1
ATOM 2125 C C . ILE A 1 272 ? -12.600 -8.075 -37.846 1.00 20.03 269 ILE A C 1
ATOM 2126 O O . ILE A 1 272 ? -12.584 -9.191 -38.382 1.00 2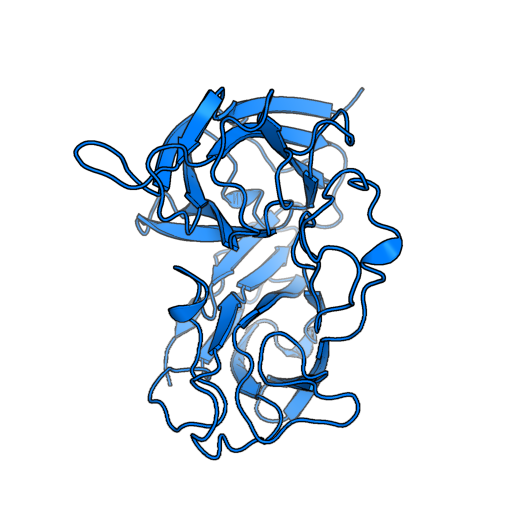2.19 269 ILE A O 1
ATOM 2131 N N . GLY A 1 273 ? -13.594 -7.204 -37.995 1.00 20.91 270 GLY A N 1
ATOM 2132 C CA . GLY A 1 273 ? -14.757 -7.509 -38.799 1.00 23.09 270 GLY A CA 1
ATOM 2133 C C . GLY A 1 273 ? -15.792 -8.408 -38.140 1.00 24.79 270 GLY A C 1
ATOM 2134 O O . GLY A 1 273 ? -16.708 -8.904 -38.795 1.00 26.20 270 GLY A O 1
ATOM 2135 N N . SER A 1 274 ? -15.652 -8.585 -36.828 1.00 24.84 271 SER A N 1
ATOM 2136 C CA . SER A 1 274 ? -16.552 -9.434 -36.027 1.00 22.82 271 SER A CA 1
ATOM 2137 C C . SER A 1 274 ? -17.044 -8.642 -34.836 1.00 21.04 271 SER A C 1
ATOM 2138 O O . SER A 1 274 ? -16.527 -7.537 -34.547 1.00 19.91 271 SER A O 1
ATOM 2141 N N . THR A 1 275 ? -18.083 -9.157 -34.181 1.00 18.38 272 THR A N 1
ATOM 2142 C CA . THR A 1 275 ? -18.491 -8.695 -32.894 1.00 16.22 272 THR A CA 1
ATOM 2143 C C . THR A 1 275 ? -18.012 -9.726 -31.865 1.00 17.39 272 THR A C 1
ATOM 2144 O O . THR A 1 275 ? -18.208 -10.912 -32.049 1.00 16.62 272 THR A O 1
ATOM 2148 N N . PHE A 1 276 ? -17.287 -9.259 -30.853 1.00 14.68 273 PHE A N 1
ATOM 2149 C CA . PHE A 1 276 ? -16.739 -10.143 -29.794 1.00 15.46 273 PHE A CA 1
ATOM 2150 C C . PHE A 1 276 ? -17.154 -9.673 -28.420 1.00 15.78 273 PHE A C 1
ATOM 2151 O O . PHE A 1 276 ? -17.519 -8.526 -28.240 1.00 14.70 273 PHE A O 1
ATOM 2159 N N . SER A 1 277 ? -17.220 -10.594 -27.445 1.00 14.42 274 SER A N 1
ATOM 2160 C CA . SER A 1 277 ? -17.541 -10.204 -26.070 1.00 14.27 274 SER A CA 1
ATOM 2161 C C . SER A 1 277 ? -16.286 -9.939 -25.271 1.00 10.81 274 SER A C 1
ATOM 2162 O O . SER A 1 277 ? -15.198 -10.433 -25.539 1.00 12.09 274 SER A O 1
ATOM 2165 N N . TYR A 1 278 ? -16.452 -8.911 -24.466 1.00 12.94 275 TYR A N 1
ATOM 2166 C CA . TYR A 1 278 ? -15.504 -8.499 -23.442 1.00 12.43 275 TYR A CA 1
ATOM 2167 C C . TYR A 1 278 ? -16.143 -8.761 -22.101 1.00 9.74 275 TYR A C 1
ATOM 2168 O O . TYR A 1 278 ? -17.324 -8.478 -21.866 1.00 12.00 275 TYR A O 1
ATOM 2177 N N . GLU A 1 279 ? -15.331 -9.296 -21.161 1.00 10.55 276 GLU A N 1
ATOM 2178 C CA . GLU A 1 279 ? -15.776 -9.382 -19.773 1.00 10.15 276 GLU A CA 1
ATOM 2179 C C . GLU A 1 279 ? -14.592 -9.027 -18.874 1.00 9.39 276 GLU A C 1
ATOM 2180 O O . GLU A 1 279 ? -13.514 -9.615 -19.016 1.00 10.60 276 GLU A O 1
ATOM 2186 N N . TYR A 1 280 ? -14.795 -8.114 -17.918 1.00 9.82 277 TYR A N 1
ATOM 2187 C CA . TYR A 1 280 ? -13.778 -7.859 -16.900 1.00 9.43 277 TYR A CA 1
ATOM 2188 C C . TYR A 1 280 ? -14.140 -8.744 -15.677 1.00 11.25 277 TYR A C 1
ATOM 2189 O O . TYR A 1 280 ? -15.159 -8.536 -15.031 1.00 13.80 277 TYR A O 1
ATOM 2198 N N . LYS A 1 281 ? -13.250 -9.657 -15.342 1.00 10.15 278 LYS A N 1
ATOM 2199 C CA . LYS A 1 281 ? -13.407 -10.603 -14.228 1.00 9.43 278 LYS A CA 1
ATOM 2200 C C . LYS A 1 281 ? -12.482 -10.287 -13.064 1.00 9.32 278 LYS A C 1
ATOM 2201 O O . LYS A 1 281 ? -11.258 -10.332 -13.165 1.00 11.69 278 LYS A O 1
ATOM 2207 N N . PHE A 1 282 ? -13.087 -10.007 -11.908 1.00 10.85 279 PHE A N 1
ATOM 2208 C CA . PHE A 1 282 ? -12.330 -9.696 -10.735 1.00 11.80 279 PHE A CA 1
ATOM 2209 C C . PHE A 1 282 ? -11.982 -10.970 -10.014 1.00 13.44 279 PHE A C 1
ATOM 2210 O O . PHE A 1 282 ? -12.798 -11.876 -9.948 1.00 14.76 279 PHE A O 1
ATOM 2218 N N . GLN A 1 283 ? -10.804 -10.984 -9.426 1.00 12.08 280 GLN A N 1
ATOM 2219 C CA . GLN A 1 283 ? -10.313 -12.093 -8.628 1.00 12.76 280 GLN A CA 1
ATOM 2220 C C . GLN A 1 283 ? -11.278 -12.354 -7.492 1.00 13.34 280 GLN A C 1
ATOM 2221 O O . GLN A 1 283 ? -11.652 -11.442 -6.788 1.00 12.64 280 GLN A O 1
ATOM 2227 N N . ASN A 1 284 ? -11.641 -13.623 -7.289 1.00 14.50 281 ASN A N 1
ATOM 2228 C CA . ASN A 1 284 ? -12.635 -13.944 -6.265 1.00 17.76 281 ASN A CA 1
ATOM 2229 C C . ASN A 1 284 ? -12.170 -13.491 -4.875 1.00 13.70 281 ASN A C 1
ATOM 2230 O O . ASN A 1 284 ? -11.031 -13.705 -4.468 1.00 15.16 281 ASN A O 1
ATOM 2235 N N . TRP A 1 285 ? -13.114 -12.871 -4.192 1.00 15.87 282 TRP A N 1
ATOM 2236 C CA . TRP A 1 285 ? -12.925 -12.388 -2.820 1.00 17.13 282 TRP A CA 1
ATOM 2237 C C . TRP A 1 285 ? -14.266 -12.024 -2.242 1.00 14.83 282 TRP A C 1
ATOM 2238 O O . TRP A 1 285 ? -15.182 -11.538 -2.925 1.00 16.35 282 TRP A O 1
ATOM 2249 N N . THR A 1 286 ? -14.396 -12.278 -0.937 1.00 16.58 283 THR A N 1
ATOM 2250 C CA . THR A 1 286 ? -15.632 -11.968 -0.205 1.00 17.54 283 THR A CA 1
ATOM 2251 C C . THR A 1 286 ? -15.342 -11.079 1.014 1.00 15.99 283 THR A C 1
ATOM 2252 O O . THR A 1 286 ? -14.486 -11.396 1.852 1.00 20.12 283 THR A O 1
ATOM 2256 N N . ASN A 1 287 ? -16.054 -9.968 1.053 1.00 16.90 284 ASN A N 1
ATOM 2257 C CA . ASN A 1 287 ? -15.984 -8.982 2.125 1.00 15.03 284 ASN A CA 1
ATOM 2258 C C . ASN A 1 287 ? -16.795 -9.550 3.337 1.00 14.38 284 ASN A C 1
ATOM 2259 O O . ASN A 1 287 ? -17.970 -9.814 3.146 1.00 18.24 284 ASN A O 1
ATOM 2264 N N . ASN A 1 288 ? -16.122 -9.721 4.474 1.00 20.30 285 ASN A N 1
ATOM 2265 C CA . ASN A 1 288 ? -16.826 -10.217 5.701 1.00 21.96 285 ASN A CA 1
ATOM 2266 C C . ASN A 1 288 ? -17.629 -9.123 6.412 1.00 25.02 285 ASN A C 1
ATOM 2267 O O . ASN A 1 288 ? -18.376 -9.393 7.402 1.00 25.95 285 ASN A O 1
ATOM 2272 N N . GLY A 1 289 ? -17.524 -7.895 5.918 1.00 23.23 286 GLY A N 1
ATOM 2273 C CA . GLY A 1 289 ? -18.169 -6.761 6.542 1.00 21.77 286 GLY A CA 1
ATOM 2274 C C . GLY A 1 289 ? -17.537 -6.254 7.840 1.00 19.28 286 GLY A C 1
ATOM 2275 O O . GLY A 1 289 ? -18.010 -5.315 8.378 1.00 21.08 286 GLY A O 1
ATOM 2276 N N . THR A 1 290 ? -16.403 -6.752 8.281 1.00 23.05 287 THR A N 1
ATOM 2277 C CA . THR A 1 290 ? -15.865 -6.287 9.571 1.00 22.47 287 THR A CA 1
ATOM 2278 C C . THR A 1 290 ? -14.929 -5.085 9.542 1.00 23.92 287 THR A C 1
ATOM 2279 O O . THR A 1 290 ? -14.540 -4.544 10.610 1.00 24.34 287 THR A O 1
ATOM 2283 N N . ASN A 1 291 ? -14.712 -4.534 8.334 1.00 21.93 288 ASN A N 1
ATOM 2284 C CA . ASN A 1 291 ? -13.955 -3.286 8.193 1.00 22.06 288 ASN A CA 1
ATOM 2285 C C . ASN A 1 291 ? -14.272 -2.425 6.923 1.00 20.54 288 ASN A C 1
ATOM 2286 O O . ASN A 1 291 ? -13.349 -1.900 6.266 1.00 20.01 288 ASN A O 1
ATOM 2291 N N . GLY A 1 292 ? -15.550 -2.159 6.700 1.00 17.47 289 GLY A N 1
ATOM 2292 C CA . GLY A 1 292 ? -16.031 -1.292 5.634 1.00 17.38 289 GLY A CA 1
ATOM 2293 C C . GLY A 1 292 ? -16.066 -1.989 4.248 1.00 15.87 289 GLY A C 1
ATOM 2294 O O . GLY A 1 292 ? -15.912 -3.229 4.142 1.00 16.85 289 GLY A O 1
ATOM 2295 N N . ASP A 1 293 ? -16.113 -1.130 3.221 1.00 15.52 290 ASP A N 1
ATOM 2296 C CA . ASP A 1 293 ? -16.318 -1.561 1.816 1.00 13.93 290 ASP A CA 1
ATOM 2297 C C . ASP A 1 293 ? -15.093 -1.392 0.922 1.00 15.52 290 ASP A C 1
ATOM 2298 O O . ASP A 1 293 ? -14.088 -0.802 1.309 1.00 15.07 290 ASP A O 1
ATOM 2303 N N . ALA A 1 294 ? -15.163 -2.080 -0.213 1.00 13.54 291 ALA A N 1
ATOM 2304 C CA . ALA A 1 294 ? -14.081 -2.061 -1.239 1.00 12.29 291 ALA A CA 1
ATOM 2305 C C . ALA A 1 294 ? -14.711 -1.766 -2.594 1.00 11.18 291 ALA A C 1
ATOM 2306 O O . ALA A 1 294 ? -15.766 -2.255 -2.904 1.00 10.58 291 ALA A O 1
ATOM 2308 N N . PHE A 1 295 ? -14.009 -0.969 -3.449 1.00 10.36 292 PHE A N 1
ATOM 2309 C CA . PHE A 1 295 ? -14.456 -0.660 -4.778 1.00 11.50 292 PHE A CA 1
ATOM 2310 C C . PHE A 1 295 ? -13.265 -0.589 -5.728 1.00 9.15 292 PHE A C 1
ATOM 2311 O O . PHE A 1 295 ? -12.179 -0.104 -5.367 1.00 10.40 292 PHE A O 1
ATOM 2319 N N . TYR A 1 296 ? -13.514 -0.953 -6.985 1.00 10.18 293 TYR A N 1
ATOM 2320 C CA . TYR A 1 296 ? -12.522 -0.744 -8.063 1.00 8.73 293 TYR A CA 1
ATOM 2321 C C . TYR A 1 296 ? -13.034 0.249 -9.051 1.00 8.66 293 TYR A C 1
ATOM 2322 O O . TYR A 1 296 ? -13.968 -0.047 -9.841 1.00 11.47 293 TYR A O 1
ATOM 2331 N N . ALA A 1 297 ? -12.468 1.435 -9.095 1.00 8.03 294 ALA A N 1
ATOM 2332 C CA . ALA A 1 297 ? -12.720 2.353 -10.177 1.00 7.74 294 ALA A CA 1
ATOM 2333 C C . ALA A 1 297 ? -12.004 1.818 -11.424 1.00 7.53 294 ALA A C 1
ATOM 2334 O O . ALA A 1 297 ? -10.825 1.496 -11.398 1.00 8.23 294 ALA A O 1
ATOM 2336 N N . ILE A 1 298 ? -12.735 1.774 -12.510 1.00 9.00 295 ILE A N 1
ATOM 2337 C CA . ILE A 1 298 ? -12.245 1.206 -13.756 1.00 9.21 295 ILE A CA 1
ATOM 2338 C C . ILE A 1 298 ? -12.761 1.928 -14.939 1.00 8.38 295 ILE A C 1
ATOM 2339 O O . ILE A 1 298 ? -13.914 2.297 -15.029 1.00 9.59 295 ILE A O 1
ATOM 2344 N N . SER A 1 299 ? -11.887 2.180 -15.907 1.00 7.16 296 SER A N 1
ATOM 2345 C CA . SER A 1 299 ? -12.324 2.506 -17.272 1.00 7.91 296 SER A CA 1
ATOM 2346 C C . SER A 1 299 ? -11.576 1.572 -18.208 1.00 7.49 296 SER A C 1
ATOM 2347 O O . SER A 1 299 ? -10.405 1.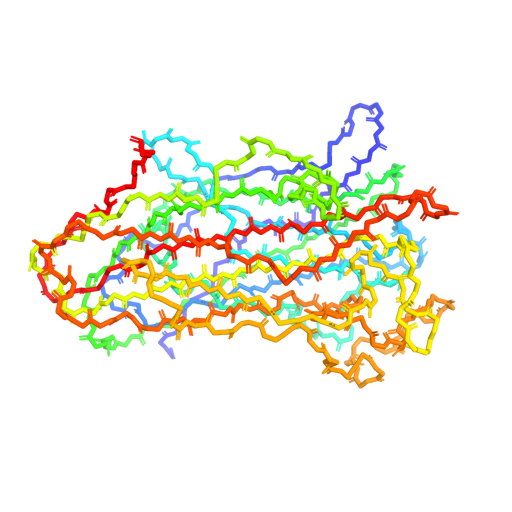237 -17.965 1.00 7.36 296 SER A O 1
ATOM 2350 N N . SER A 1 300 ? -12.253 1.117 -19.264 1.00 8.22 297 SER A N 1
ATOM 2351 C CA A SER A 1 300 ? -11.620 0.392 -20.274 0.50 7.07 297 SER A CA 1
ATOM 2352 C CA B SER A 1 300 ? -11.634 0.332 -20.339 0.50 7.44 297 SER A CA 1
ATOM 2353 C C . SER A 1 300 ? -12.178 0.873 -21.613 1.00 8.58 297 SER A C 1
ATOM 2354 O O . SER A 1 300 ? -13.386 1.042 -21.729 1.00 9.56 297 SER A O 1
ATOM 2359 N N . PHE A 1 301 ? -11.272 1.065 -22.560 1.00 6.07 298 PHE A N 1
ATOM 2360 C CA . PHE A 1 301 ? -11.546 1.576 -23.909 1.00 7.60 298 PHE A CA 1
ATOM 2361 C C . PHE A 1 301 ? -11.077 0.618 -24.940 1.00 7.13 298 PHE A C 1
ATOM 2362 O O . PHE A 1 301 ? -10.105 -0.081 -24.723 1.00 9.14 298 PHE A O 1
ATOM 2370 N N . VAL A 1 302 ? -11.704 0.646 -26.094 1.00 7.88 299 VAL A N 1
ATOM 2371 C CA . VAL A 1 302 ? -11.214 -0.075 -27.269 1.00 8.45 299 VAL A CA 1
ATOM 2372 C C . VAL A 1 302 ? -10.827 0.942 -28.346 1.00 7.26 299 VAL A C 1
ATOM 2373 O O . VAL A 1 302 ? -11.557 1.894 -28.586 1.00 8.76 299 VAL A O 1
ATOM 2377 N N . ILE A 1 303 ? -9.613 0.724 -28.843 1.00 7.29 300 ILE A N 1
ATOM 2378 C CA . ILE A 1 303 ? -8.975 1.518 -29.900 1.00 8.39 300 ILE A CA 1
ATOM 2379 C C . ILE A 1 303 ? -8.883 0.671 -31.165 1.00 8.63 300 ILE A C 1
ATOM 2380 O O . ILE A 1 303 ? -8.434 -0.463 -31.114 1.00 8.93 300 ILE A O 1
ATOM 2385 N N . ALA A 1 304 ? -9.318 1.267 -32.295 1.00 8.90 301 ALA A N 1
ATOM 2386 C CA . ALA A 1 304 ? -9.102 0.703 -33.636 1.00 8.73 301 ALA A CA 1
ATOM 2387 C C . ALA A 1 304 ? -8.222 1.656 -34.416 1.00 10.15 301 ALA A C 1
ATOM 2388 O O . ALA A 1 304 ? -8.431 2.852 -34.382 1.00 11.60 301 ALA A O 1
ATOM 2390 N N . LYS A 1 305 ? -7.209 1.100 -35.052 1.00 9.32 302 LYS A N 1
ATOM 2391 C CA . LYS A 1 305 ? -6.289 1.806 -35.937 1.00 8.00 302 LYS A CA 1
ATOM 2392 C C . LYS A 1 305 ? -6.334 1.250 -37.349 1.00 10.85 302 LYS A C 1
ATOM 2393 O O . LYS A 1 305 ? -6.485 0.065 -37.553 1.00 11.82 302 LYS A O 1
ATOM 2399 N N . SER A 1 306 ? -6.159 2.129 -38.314 1.00 8.76 303 SER A N 1
ATOM 2400 C CA . SER A 1 306 ? -6.091 1.709 -39.732 1.00 10.93 303 SER A CA 1
ATOM 2401 C C . SER A 1 306 ? -5.401 2.776 -40.547 1.00 11.87 303 SER A C 1
ATOM 2402 O O . SER A 1 306 ? -5.317 3.967 -40.141 1.00 10.60 303 SER A O 1
ATOM 2405 N N . ASN A 1 307 ? -4.897 2.366 -41.726 1.00 11.05 304 ASN A N 1
ATOM 2406 C CA . ASN A 1 307 ? -4.460 3.349 -42.742 1.00 11.74 304 ASN A CA 1
ATOM 2407 C C . ASN A 1 307 ? -5.529 3.785 -43.773 1.00 12.89 304 ASN A C 1
ATOM 2408 O O . ASN A 1 307 ? -5.212 4.592 -44.669 1.00 15.32 304 ASN A O 1
ATOM 2413 N N . THR A 1 308 ? -6.754 3.298 -43.663 1.00 12.68 305 THR A N 1
ATOM 2414 C CA . THR A 1 308 ? -7.922 3.936 -44.291 1.00 14.72 305 THR A CA 1
ATOM 2415 C C . THR A 1 308 ? -8.856 4.502 -43.218 1.00 14.62 305 THR A C 1
ATOM 2416 O O . THR A 1 308 ? -8.873 3.982 -42.094 1.00 13.05 305 THR A O 1
ATOM 2420 N N . PRO A 1 309 ? -9.590 5.587 -43.488 1.00 13.37 306 PRO A N 1
ATOM 2421 C CA . PRO A 1 309 ? -10.488 6.126 -42.498 1.00 14.96 306 PRO A CA 1
ATOM 2422 C C . PRO A 1 309 ? -11.447 5.099 -41.953 1.00 14.22 306 PRO A C 1
ATOM 2423 O O . PRO A 1 309 ? -11.941 4.229 -42.688 1.00 13.77 306 PRO A O 1
ATOM 2427 N N . ILE A 1 310 ? -11.646 5.136 -40.632 1.00 14.41 307 ILE A N 1
A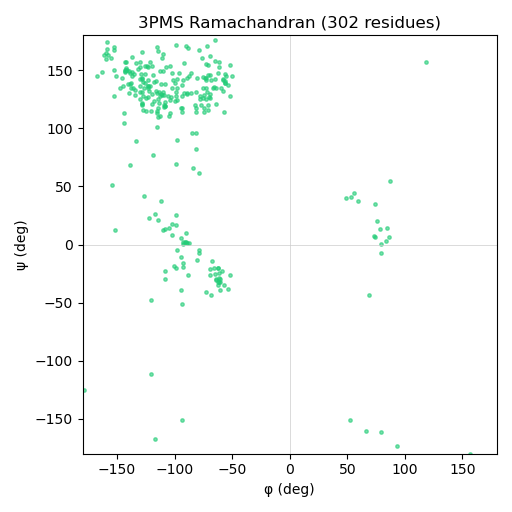TOM 2428 C CA . ILE A 1 310 ? -12.443 4.145 -39.948 1.00 16.01 307 ILE A CA 1
ATOM 2429 C C . ILE A 1 310 ? -13.461 4.758 -39.009 1.00 18.01 307 ILE A C 1
ATOM 2430 O O . ILE A 1 310 ? -13.257 5.835 -38.458 1.00 17.87 307 ILE A O 1
ATOM 2435 N N . SER A 1 311 ? -14.569 4.056 -38.818 1.00 18.13 308 SER A N 1
ATOM 2436 C CA . SER A 1 311 ? -15.543 4.409 -37.841 1.00 16.68 308 SER A CA 1
ATOM 2437 C C . SER A 1 311 ? -15.070 3.947 -36.422 1.00 15.93 308 SER A C 1
ATOM 2438 O O . SER A 1 311 ? -14.198 3.079 -36.279 1.00 15.98 308 SER A O 1
ATOM 2441 N N . ALA A 1 312 ? -15.768 4.446 -35.415 1.00 18.56 309 ALA A N 1
ATOM 2442 C CA . ALA A 1 312 ? -15.583 3.998 -34.050 1.00 15.69 309 ALA A CA 1
ATOM 2443 C C . ALA A 1 312 ? -16.092 2.538 -33.929 1.00 15.50 309 ALA A C 1
ATOM 2444 O O . ALA A 1 312 ? -17.139 2.150 -34.442 1.00 15.97 309 ALA A O 1
ATOM 2446 N N . PRO A 1 313 ? -15.386 1.712 -33.161 1.00 13.10 310 PRO A N 1
ATOM 2447 C CA . PRO A 1 313 ? -16.007 0.505 -32.714 1.00 11.87 310 PRO A CA 1
ATOM 2448 C C . PRO A 1 313 ? -17.388 0.753 -32.044 1.00 11.18 310 PRO A C 1
ATOM 2449 O O . PRO A 1 313 ? -17.629 1.783 -31.453 1.00 13.11 310 PRO A O 1
ATOM 2453 N N . VAL A 1 314 ? -18.273 -0.248 -32.068 1.00 13.34 311 VAL A N 1
ATOM 2454 C CA . VAL A 1 314 ? -19.631 -0.155 -31.498 1.00 12.66 311 VAL A CA 1
ATOM 2455 C C . VAL A 1 314 ? -19.725 -1.116 -30.327 1.00 11.91 311 VAL A C 1
ATOM 2456 O O . VAL A 1 314 ? -19.507 -2.330 -30.448 1.00 14.26 311 VAL A O 1
ATOM 2460 N N . VAL A 1 315 ? -19.952 -0.531 -29.178 1.00 12.33 312 VAL A N 1
ATOM 2461 C CA . VAL A 1 315 ? -20.098 -1.270 -27.939 1.00 13.82 312 VAL A CA 1
ATOM 2462 C C . VAL A 1 315 ? -21.587 -1.318 -27.498 1.00 13.63 312 VAL A C 1
ATOM 2463 O O . VAL A 1 315 ? -22.274 -0.286 -27.461 1.00 15.89 312 VAL A O 1
ATOM 2467 N N . THR A 1 316 ? -22.084 -2.539 -27.234 1.00 14.39 313 THR A N 1
ATOM 2468 C CA . THR A 1 316 ? -23.456 -2.756 -26.842 1.00 16.51 313 THR A CA 1
ATOM 2469 C C . THR A 1 316 ? -23.523 -3.636 -25.597 1.00 16.23 313 THR A C 1
ATOM 2470 O O . THR A 1 316 ? -22.606 -4.411 -25.308 1.00 16.42 313 THR A O 1
ATOM 2474 N N . ASN A 1 317 ? -24.636 -3.527 -24.876 1.00 19.18 314 ASN A N 1
ATOM 2475 C CA . ASN A 1 317 ? -24.948 -4.496 -23.855 1.00 21.30 314 ASN A CA 1
ATOM 2476 C C . ASN A 1 317 ? -25.376 -5.821 -24.415 1.00 22.66 314 ASN A C 1
ATOM 2477 O O . ASN A 1 317 ? -25.868 -5.908 -25.547 1.00 25.01 314 ASN A O 1
ATOM 2482 N N . LEU A 1 318 ? -25.197 -6.860 -23.625 1.00 23.36 315 LEU A N 1
ATOM 2483 C CA . LEU A 1 318 ? -25.725 -8.159 -24.005 1.00 27.41 315 LEU A CA 1
ATOM 2484 C C . LEU A 1 318 ? -27.252 -8.093 -23.935 1.00 27.75 315 LEU A C 1
ATOM 2485 O O . LEU A 1 318 ? -27.871 -8.603 -24.856 1.00 34.05 315 LEU A O 1
#

CATH classification: 2.60.120.230 (+1 more: 2.60.120.230)

Secondary structure (DSSP, 8-state):
--EEEEE---SEEE--STT--SEEEEEEEE-S--TTEEEEEEEEEE--GGG-S--S--EEEEEEE-TTT--EEEEEEEEPPSSS-STTSTT-EEEE-GGGTTTSSEEEEEEEEE---STT-EEEEEEEEEEES--S-SEEEEEEEEEE-SSGGGSEESSS------EEEEE--TT-SEEEEEEEEEEE-EEEEEETTTEEEETTS-EEEEEEETTEEEEEEEE----GGG-S----TTSS-SSPPSS--TTEEPPPEEEEPPGGGTTSEEEEEEEPPP----STT---EEEEEEEEEEEESS--PPPEEE--

Radius of gyration: 19.48 Å; Cα contacts (8 Å, |Δi|>4): 900; chains: 1; bounding box: 37×45×54 Å

Foldseek 3Di:
DQKDKFWDADFDFQFADDVHHQKDKDKGFDAAACLFWDWKKKFKWWAQPPLLAQQDFWKKFKWWADPPPRDTDTQWIATAFGSGIQVLDVRHAIDIRNLCSVQRHGTIMMMMGIPYHHRSGITIIMMMMTGGHHHPFREKAKDWQDFQAPGQVSFAWAQDDDDDPLKKKKAAAQQFDWKKKKKFKAKDFQFDPADPPSGRPDFADWFKKFKAKLNHTDDIDTQCFPQQCPDSVNPRPPDPFGDGTRQHGRNHIRDIDMGIDDPVCHRHMMMIGIGTDDHHGPPPGDTMGMGMIMMMMTGHNDYDDHMDMGHD

B-factor: mean 18.31, std 9.5, range [6.03, 55.05]

InterPro domains:
  IPR008977 PHM/PNGase F domain superfamily [SSF49742] (4-140)
  IPR008977 PHM/PNGase F domain superfamily [SSF49742] (141-313)
  IPR014784 Copper type II, ascorbate-dependent monooxygenase-like, C-terminal [G3DSA:2.60.120.230] (5-139)
  IPR014784 Copper type II, ascorbate-dependent monooxygenase-like, C-terminal [G3DSA:2.60.120.230] (140-314)
  IPR015197 Peptide-N-glycosidase F, C-terminal [PF09113] (168-297)
  IPR053251 Peptide-N(4)-(N-acetyl-beta-D-glucosaminyl)asparagine amidase F [PTHR39319] (26-277)

Organism: Elizabethkingia meningoseptica (NCBI:txid238)

Sequence (312 aa):
DNTVNIKTFDKVKNAFGDGLSQSAEGTFTFPADVTAVKKTIKMFIKNECPNKTCDEWDRYANVYVKNKTTGEWYEIGRFITPYWVGTEEKLPRGLEIDVTDFKSLLSGNTELKIYTETWLAKGREYSVDFDIVYGTPDYKYSAVVPVVQYNKSSIDGVPYGKAHTLALLKKKNIQLPTNTEKAYLRTTISGWGHAKPYDAGSSRGCAEWCFRTHTIAINNSNTFQHQLGALGCSANPINNQSSPGNWTPDRAGWCPGMMAVPTRIDVLNNSLIGSTFSYEYKFQNWTNNGTNGDAFYAISSSFVIAKSNTPISAPVVTNL

Nearest PDB structures (foldseek):
  3pms-assembly1_A  TM=1.003E+00  e=2.256E-67  Elizabethkingia meningoseptica
  1pgs-assembly1_A  TM=9.995E-01  e=1.178E-62  Elizabethkingia meningoseptica
  1png-assembly1_A  TM=9.964E-01  e=1.507E-61  Elizabethkingia meningoseptica
  3ks7-assembly2_C  TM=8.076E-01  e=1.498E-15  Bacteroides fragilis NCTC 9343
  4qhb-assembly2_A  TM=7.792E-01  e=9.052E-14  Phocaeicola vulgatus ATCC 8482

Solvent-accessible surface area: 13180 Å² total; per-residue (Å²): 160,84,49,60,61,22,148,10,11,96,150,31,101,0,1,96,33,151,83,73,64,34,36,15,106,19,89,35,96,2,44,81,95,31,46,41,0,102,34,0,62,0,13,0,81,2,52,6,77,137,129,77,6,0,33,133,30,44,11,0,0,0,10,0,44,23,116,126,95,38,82,46,5,4,2,5,1,1,8,0,1,15,63,30,0,3,96,109,44,121,101,7,9,88,10,54,0,14,12,0,5,45,18,0,22,23,93,0,61,0,31,0,8,0,14,0,115,64,60,92,0,1,54,0,12,1,10,0,20,2,39,52,33,110,26,122,52,102,66,17,10,5,20,19,3,4,41,40,10,105,4,11,86,74,5,0,33,8,17,100,110,75,148,66,38,15,66,29,39,0,91,2,23,106,87,7,76,74,1,10,0,8,0,10,1,6,5,107,6,103,0,70,59,91,49,99,65,84,46,1,0,0,31,45,0,80,16,48,0,20,0,0,15,78,98,67,95,73,30,141,4,130,0,13,65,76,31,0,75,82,6,79,0,79,58,0,79,106,14,80,35,63,48,36,2,0,0,16,0,0,1,41,21,4,41,50,41,86,16,84,6,98,86,90,18,41,40,41,79,1,12,0,51,6,73,45,75,137,32,93,16,80,48,94,42,45,50,1,37,0,1,0,1,0,2,0,0,0,35,1,80,59,90,32,74,43,4,82,38,68,106,128